Protein AF-A0A820QFZ2-F1 (afdb_monomer_lite)

Structure (mmCIF, N/CA/C/O backbone):
data_AF-A0A820QFZ2-F1
#
_entry.id   AF-A0A820QFZ2-F1
#
loop_
_atom_site.group_PDB
_atom_site.id
_atom_site.type_symbol
_atom_site.label_atom_id
_atom_site.label_alt_id
_atom_site.label_comp_id
_atom_site.label_asym_id
_atom_site.label_entity_id
_atom_site.label_seq_id
_atom_site.pdbx_PDB_ins_code
_atom_site.Cartn_x
_atom_site.Cartn_y
_atom_site.Cartn_z
_atom_site.occupancy
_atom_site.B_iso_or_equiv
_atom_site.auth_seq_id
_atom_site.auth_comp_id
_atom_site.auth_asym_id
_atom_site.auth_atom_id
_atom_site.pdbx_PDB_model_num
ATOM 1 N N . MET A 1 1 ? -5.701 -29.027 -20.992 1.00 83.19 1 MET A N 1
ATOM 2 C CA . MET A 1 1 ? -6.579 -29.778 -20.068 1.00 83.19 1 MET A CA 1
ATOM 3 C C . MET A 1 1 ? -7.845 -28.969 -19.889 1.00 83.19 1 MET A C 1
ATOM 5 O O . MET A 1 1 ? -7.734 -27.780 -19.619 1.00 83.19 1 MET A O 1
ATOM 9 N N . ASN A 1 2 ? -9.009 -29.589 -20.062 1.00 94.19 2 ASN A N 1
ATOM 10 C CA . ASN A 1 2 ? -10.299 -28.914 -19.945 1.00 94.19 2 ASN A CA 1
ATOM 11 C C . ASN A 1 2 ? -10.973 -29.371 -18.651 1.00 94.19 2 ASN A C 1
ATOM 13 O O . ASN A 1 2 ? -10.945 -30.559 -18.339 1.00 94.19 2 ASN A O 1
ATOM 17 N N . HIS A 1 3 ? -11.558 -28.439 -17.907 1.00 96.25 3 HIS A N 1
ATOM 18 C CA . HIS A 1 3 ? -12.378 -28.729 -16.734 1.00 96.25 3 HIS A CA 1
ATOM 19 C C . HIS A 1 3 ? -13.539 -27.732 -16.681 1.00 96.25 3 HIS A C 1
ATOM 21 O O . HIS A 1 3 ? -13.436 -26.631 -17.225 1.00 96.25 3 HIS A O 1
ATOM 27 N N . VAL A 1 4 ? -14.634 -28.119 -16.031 1.00 96.62 4 VAL A N 1
ATOM 28 C CA . VAL A 1 4 ? -15.756 -27.222 -15.740 1.00 96.62 4 VAL A CA 1
ATOM 29 C C . VAL A 1 4 ? -15.548 -26.666 -14.336 1.00 96.62 4 VAL A C 1
ATOM 31 O O . VAL A 1 4 ? -15.406 -27.432 -13.387 1.00 96.62 4 VAL A O 1
ATOM 34 N N . ASN A 1 5 ? -15.499 -25.342 -14.196 1.00 96.62 5 ASN A N 1
ATOM 35 C CA . ASN A 1 5 ? -15.401 -24.702 -12.887 1.00 96.62 5 ASN A CA 1
ATOM 36 C C . ASN A 1 5 ? -16.792 -24.634 -12.238 1.00 96.62 5 ASN A C 1
ATOM 38 O O . ASN A 1 5 ? -17.640 -23.862 -12.681 1.00 96.62 5 ASN A O 1
ATOM 42 N N . SER A 1 6 ? -17.012 -25.439 -11.200 1.00 97.06 6 SER A N 1
ATOM 43 C CA . SER A 1 6 ? -18.294 -25.562 -10.496 1.00 97.06 6 SER A CA 1
ATOM 44 C C . SER A 1 6 ? -18.336 -24.880 -9.122 1.00 97.06 6 SER A C 1
ATOM 46 O O . SER A 1 6 ? -19.373 -24.945 -8.469 1.00 97.06 6 SER A O 1
ATOM 48 N N . TYR A 1 7 ? -17.239 -24.267 -8.654 1.00 95.31 7 TYR A N 1
ATOM 49 C CA . TYR A 1 7 ? -17.144 -23.746 -7.278 1.00 95.31 7 TYR A CA 1
ATOM 50 C C . TYR A 1 7 ? -16.667 -22.290 -7.196 1.00 95.31 7 TYR A C 1
ATOM 52 O O . TYR A 1 7 ? -17.287 -21.472 -6.524 1.00 95.31 7 TYR A O 1
ATOM 60 N N . GLY A 1 8 ? -15.560 -21.945 -7.860 1.00 94.69 8 GLY A N 1
ATOM 61 C CA . GLY A 1 8 ? -14.928 -20.632 -7.708 1.00 94.69 8 GLY A CA 1
ATOM 62 C C . GLY A 1 8 ? -15.444 -19.579 -8.688 1.00 94.69 8 GLY A C 1
ATOM 63 O O . GLY A 1 8 ? -15.950 -19.900 -9.762 1.00 94.69 8 GLY A O 1
ATOM 64 N N . ILE A 1 9 ? -15.225 -18.299 -8.375 1.00 94.88 9 ILE A N 1
ATOM 65 C CA . ILE A 1 9 ? -15.477 -17.203 -9.319 1.00 94.88 9 ILE A CA 1
ATOM 66 C C . ILE A 1 9 ? -14.301 -17.001 -10.284 1.00 94.88 9 ILE A C 1
ATOM 68 O O . ILE A 1 9 ? -13.131 -17.026 -9.897 1.00 94.88 9 ILE A O 1
ATOM 72 N N . ILE A 1 10 ? -14.612 -16.729 -11.550 1.00 96.06 10 ILE A N 1
ATOM 73 C CA . ILE A 1 10 ? -13.623 -16.347 -12.561 1.00 96.06 10 ILE A CA 1
ATOM 74 C C . ILE A 1 10 ? -13.395 -14.832 -12.481 1.00 96.06 10 ILE A C 1
ATOM 76 O O . ILE A 1 10 ? -14.240 -14.042 -12.894 1.00 96.06 10 ILE A O 1
ATOM 80 N N . ARG A 1 11 ? -12.223 -14.416 -11.986 1.00 93.88 11 ARG A N 1
ATOM 81 C CA . ARG A 1 11 ? -11.874 -12.992 -11.784 1.00 93.88 11 ARG A CA 1
ATOM 82 C C . ARG A 1 11 ? -11.721 -12.182 -13.079 1.00 93.88 11 ARG A C 1
ATOM 84 O O . ARG A 1 11 ? -11.734 -10.961 -13.026 1.00 93.88 11 ARG A O 1
ATOM 91 N N . GLY A 1 12 ? -11.563 -12.847 -14.226 1.00 95.56 12 GLY A N 1
ATOM 92 C CA . GLY A 1 12 ? -11.412 -12.203 -15.538 1.00 95.56 12 GLY A CA 1
ATOM 93 C C . GLY A 1 12 ? -12.722 -11.739 -16.185 1.00 95.56 12 GLY A C 1
ATOM 94 O O . GLY A 1 12 ? -12.685 -11.152 -17.263 1.00 95.56 12 GLY A O 1
ATOM 95 N N . LEU A 1 13 ? -13.876 -12.014 -15.569 1.00 96.44 13 LEU A N 1
ATOM 96 C CA . LEU A 1 13 ? -15.171 -11.533 -16.055 1.00 96.44 13 LEU A CA 1
ATOM 97 C C . LEU A 1 13 ? -15.346 -10.051 -15.706 1.00 96.44 13 LEU A C 1
ATOM 99 O O . LEU A 1 13 ? -14.992 -9.627 -14.609 1.00 96.44 13 LEU A O 1
ATOM 103 N N . GLN A 1 14 ? -15.954 -9.269 -16.602 1.00 96.44 14 GLN A N 1
ATOM 104 C CA . GLN A 1 14 ? -16.102 -7.819 -16.401 1.00 96.44 14 GLN A CA 1
ATOM 105 C C . GLN A 1 14 ? -16.899 -7.452 -15.139 1.00 96.44 14 GLN A C 1
ATOM 107 O O . GLN A 1 14 ? -16.577 -6.474 -14.474 1.00 96.44 14 GLN A O 1
ATOM 112 N N . PHE A 1 15 ? -17.898 -8.260 -14.770 1.00 96.38 15 PHE A N 1
ATOM 113 C CA . PHE A 1 15 ? -18.721 -8.051 -13.573 1.00 96.38 15 PHE A CA 1
ATOM 114 C C . PHE A 1 15 ? -18.163 -8.731 -12.310 1.00 96.38 15 PHE A C 1
ATOM 116 O O . PHE A 1 15 ? -18.782 -8.652 -11.248 1.00 96.38 15 PHE A O 1
ATOM 123 N N . ALA A 1 16 ? -17.012 -9.414 -12.385 1.00 96.12 16 ALA A N 1
ATOM 124 C CA . ALA A 1 16 ? -16.466 -10.143 -11.238 1.00 96.12 16 ALA A CA 1
ATOM 125 C C . ALA A 1 16 ? -16.139 -9.216 -10.059 1.00 96.12 16 ALA A C 1
ATOM 127 O O . ALA A 1 16 ? -16.317 -9.609 -8.908 1.00 96.12 16 ALA A O 1
ATOM 128 N N . SER A 1 17 ? -15.706 -7.981 -10.333 1.00 96.12 17 SER A N 1
ATOM 129 C CA . SER A 1 17 ? -15.429 -6.974 -9.304 1.00 96.12 17 SER A CA 1
ATOM 130 C C . SER A 1 17 ? -16.662 -6.676 -8.449 1.00 96.12 17 SER A C 1
ATOM 132 O O . SER A 1 17 ? -16.557 -6.657 -7.227 1.00 96.12 17 SER A O 1
ATOM 134 N N . PHE A 1 18 ? -17.835 -6.525 -9.069 1.00 97.50 18 PHE A N 1
ATOM 135 C CA . PHE A 1 18 ? -19.095 -6.303 -8.361 1.00 97.50 18 PHE A CA 1
ATOM 136 C C . PHE A 1 18 ? -19.439 -7.479 -7.442 1.00 97.50 18 PHE A C 1
ATOM 138 O O . PHE A 1 18 ? -19.716 -7.276 -6.263 1.00 97.50 18 PHE A O 1
ATOM 145 N N . VAL A 1 19 ? -19.356 -8.712 -7.955 1.00 96.94 19 VAL A N 1
ATOM 146 C CA . VAL A 1 19 ? -19.678 -9.917 -7.172 1.00 96.94 19 VAL A CA 1
ATOM 147 C C . VAL A 1 19 ? -18.741 -10.061 -5.972 1.00 96.94 19 VAL A C 1
ATOM 149 O O . VAL A 1 19 ? -19.207 -10.328 -4.868 1.00 96.94 19 VAL A O 1
ATOM 152 N N . VAL A 1 20 ? -17.435 -9.836 -6.160 1.00 96.56 20 VAL A N 1
ATOM 153 C CA . VAL A 1 20 ? -16.449 -9.894 -5.069 1.00 96.56 20 VAL A CA 1
ATOM 154 C C . VAL A 1 20 ? -16.723 -8.821 -4.016 1.00 96.56 20 VAL A C 1
ATOM 156 O O . VAL A 1 20 ? -16.675 -9.121 -2.828 1.00 96.56 20 VAL A O 1
ATOM 159 N N . GLN A 1 21 ? -17.041 -7.589 -4.422 1.00 97.56 21 GLN A N 1
ATOM 160 C CA . GLN A 1 21 ? -17.320 -6.506 -3.476 1.00 97.56 21 GLN A CA 1
ATOM 161 C C . GLN A 1 21 ? -18.625 -6.718 -2.708 1.00 97.56 21 GLN A C 1
ATOM 163 O O . GLN A 1 21 ? -18.655 -6.494 -1.499 1.00 97.56 21 GLN A O 1
ATOM 168 N N . TYR A 1 22 ? -19.676 -7.187 -3.383 1.00 97.69 22 TYR A N 1
ATOM 169 C CA . TYR A 1 22 ? -20.952 -7.508 -2.750 1.00 97.69 22 TYR A CA 1
ATOM 170 C C . TYR A 1 22 ? -20.818 -8.677 -1.771 1.00 97.69 22 TYR A C 1
ATOM 172 O O . TYR A 1 22 ? -21.306 -8.607 -0.649 1.00 97.69 22 TYR A O 1
ATOM 180 N N . PHE A 1 23 ? -20.099 -9.734 -2.152 1.00 97.06 23 PHE A N 1
ATOM 181 C CA . PHE A 1 23 ? -19.830 -10.836 -1.233 1.00 97.06 23 PHE A CA 1
ATOM 182 C C . PHE A 1 23 ? -18.948 -10.391 -0.058 1.00 97.06 23 PHE A C 1
ATOM 184 O O . PHE A 1 23 ? -19.192 -10.779 1.079 1.00 97.06 23 PHE A O 1
ATOM 191 N N . GLY A 1 24 ? -17.973 -9.514 -0.313 1.00 97.19 24 GLY A N 1
ATOM 192 C CA . GLY A 1 24 ? -17.193 -8.857 0.732 1.00 97.19 24 GLY A CA 1
ATOM 193 C C . GLY A 1 24 ? -18.073 -8.093 1.722 1.00 97.19 24 GLY A C 1
ATOM 194 O O . GLY A 1 24 ? -17.884 -8.250 2.917 1.00 97.19 24 GLY A O 1
ATOM 195 N N . LEU A 1 25 ? -19.093 -7.365 1.252 1.00 97.31 25 LEU A N 1
ATOM 196 C CA . LEU A 1 25 ? -20.063 -6.687 2.121 1.00 97.31 25 LEU A CA 1
ATOM 197 C C . LEU A 1 25 ? -20.820 -7.674 3.023 1.00 97.31 25 LEU A C 1
ATOM 199 O O . LEU A 1 25 ? -21.019 -7.397 4.201 1.00 97.31 25 LEU A O 1
ATOM 203 N N . VAL A 1 26 ? -21.218 -8.839 2.500 1.00 97.56 26 VAL A N 1
ATOM 204 C CA . VAL A 1 26 ? -21.857 -9.886 3.318 1.00 97.56 26 VAL A CA 1
ATOM 205 C C . VAL A 1 26 ? -20.919 -10.346 4.439 1.00 97.56 26 VAL A C 1
ATOM 207 O O . VAL A 1 26 ? -21.354 -10.490 5.579 1.00 97.56 26 VAL A O 1
ATOM 210 N N . LEU A 1 27 ? -19.629 -10.526 4.144 1.00 97.00 27 LEU A N 1
ATOM 211 C CA . LEU A 1 27 ? -18.624 -10.867 5.155 1.00 97.00 27 LEU A CA 1
ATOM 212 C C . LEU A 1 27 ? -18.384 -9.722 6.149 1.00 97.00 27 LEU A C 1
ATOM 214 O O . LEU A 1 27 ? -18.222 -9.985 7.339 1.00 97.00 27 LEU A O 1
ATOM 218 N N . ASP A 1 28 ? -18.415 -8.469 5.693 1.00 97.69 28 ASP A N 1
ATOM 219 C CA . ASP A 1 28 ? -18.279 -7.289 6.554 1.00 97.69 28 ASP A CA 1
ATOM 220 C C . ASP A 1 28 ? -19.411 -7.246 7.596 1.00 97.69 28 ASP A C 1
ATOM 222 O O . ASP A 1 28 ? -19.161 -7.005 8.778 1.00 97.69 28 ASP A O 1
ATOM 226 N N . LEU A 1 29 ? -20.648 -7.566 7.192 1.00 97.31 29 LEU A N 1
ATOM 227 C CA . LEU A 1 29 ? -21.797 -7.662 8.102 1.00 97.31 29 LEU A CA 1
ATOM 228 C C . LEU A 1 29 ? -21.656 -8.800 9.121 1.00 97.31 29 LEU A C 1
ATOM 230 O O . LEU A 1 29 ? -22.099 -8.650 10.259 1.00 97.31 29 LEU A O 1
ATOM 234 N N . LEU A 1 30 ? -21.033 -9.919 8.740 1.00 97.06 30 LEU A N 1
ATOM 235 C CA . LEU A 1 30 ? -20.743 -11.019 9.666 1.00 97.06 30 LEU A CA 1
ATOM 236 C C . LEU A 1 30 ? -19.645 -10.648 10.668 1.00 97.06 30 LEU A C 1
ATOM 238 O O . LEU A 1 30 ? -19.734 -11.029 11.832 1.00 97.06 30 LEU A O 1
ATOM 242 N N . ALA A 1 31 ? -18.627 -9.902 10.234 1.00 95.06 31 ALA A N 1
ATOM 243 C CA . ALA A 1 31 ? -17.518 -9.486 11.087 1.00 95.06 31 ALA A CA 1
ATOM 244 C C . ALA A 1 31 ? -17.910 -8.367 12.068 1.00 95.06 31 ALA A C 1
ATOM 246 O O . ALA A 1 31 ? -17.487 -8.385 13.222 1.00 95.06 31 ALA A O 1
ATOM 247 N N . LEU A 1 32 ? -18.704 -7.389 11.619 1.00 96.56 32 LEU A N 1
ATOM 248 C CA . LEU A 1 32 ? -19.131 -6.247 12.435 1.00 96.56 32 LEU A CA 1
ATOM 249 C C . LEU A 1 32 ? -20.390 -6.532 13.261 1.00 96.56 32 LEU A C 1
ATOM 251 O O . LEU A 1 32 ? -20.564 -5.956 14.334 1.00 96.56 32 LEU A O 1
ATOM 255 N N . GLY A 1 33 ? -21.285 -7.380 12.754 1.00 96.88 33 GLY A N 1
ATOM 256 C CA . GLY A 1 33 ? -22.658 -7.480 13.235 1.00 96.88 33 GLY A CA 1
ATOM 257 C C . GLY A 1 33 ? -23.539 -6.326 12.736 1.00 96.88 33 GLY A C 1
ATOM 258 O O . GLY A 1 33 ? -23.070 -5.230 12.426 1.00 96.88 33 GLY A O 1
ATOM 259 N N . LEU A 1 34 ? -24.853 -6.569 12.671 1.00 96.75 34 LEU A N 1
ATOM 260 C CA . LEU A 1 34 ? -25.816 -5.629 12.078 1.00 96.75 34 LEU A CA 1
ATOM 261 C C . LEU A 1 34 ? -25.876 -4.285 12.811 1.00 96.75 34 LEU A C 1
ATOM 263 O O . LEU A 1 34 ? -25.956 -3.245 12.165 1.00 96.75 34 LEU A O 1
ATOM 267 N N . GLN A 1 35 ? -25.812 -4.302 14.144 1.00 95.56 35 GLN A N 1
ATOM 268 C CA . GLN A 1 35 ? -25.896 -3.085 14.948 1.00 95.56 35 GLN A CA 1
ATOM 269 C C . GLN A 1 35 ? -24.702 -2.166 14.676 1.00 95.56 35 GLN A C 1
ATOM 271 O O . GLN A 1 35 ? -24.887 -1.025 14.264 1.00 95.56 35 GLN A O 1
ATOM 276 N N . ARG A 1 36 ? -23.470 -2.686 14.795 1.00 96.50 36 ARG A N 1
ATOM 277 C CA . ARG A 1 36 ? -22.276 -1.861 14.579 1.00 96.50 36 ARG A CA 1
ATOM 278 C C . ARG A 1 36 ? -22.120 -1.431 13.122 1.00 96.50 36 ARG A C 1
ATOM 280 O O . ARG A 1 36 ? -21.683 -0.311 12.870 1.00 96.50 36 ARG A O 1
ATOM 287 N N . ALA A 1 37 ? -22.491 -2.285 12.168 1.00 96.69 37 ALA A N 1
ATOM 288 C CA . ALA A 1 37 ? -22.500 -1.914 10.756 1.00 96.69 37 ALA A CA 1
ATOM 289 C C . ALA A 1 37 ? -23.495 -0.774 10.470 1.00 96.69 37 ALA A C 1
ATOM 291 O O . ALA A 1 37 ? -23.156 0.152 9.735 1.00 96.69 37 ALA A O 1
ATOM 292 N N . SER A 1 38 ? -24.684 -0.802 11.084 1.00 95.62 38 SER A N 1
ATOM 293 C CA . SER A 1 38 ? -25.674 0.277 10.968 1.00 95.62 38 SER A CA 1
ATOM 294 C C . SER A 1 38 ? -25.172 1.586 11.580 1.00 95.62 38 SER A C 1
ATOM 296 O O . SER A 1 38 ? -25.337 2.636 10.966 1.00 95.62 38 SER A O 1
ATOM 298 N N . ASP A 1 39 ? -24.523 1.535 12.747 1.00 95.38 39 ASP A N 1
ATOM 299 C CA . ASP A 1 39 ? -23.943 2.722 13.390 1.00 95.38 39 ASP A CA 1
ATOM 300 C C . ASP A 1 39 ? -22.881 3.392 12.504 1.00 95.38 39 ASP A C 1
ATOM 302 O O . ASP A 1 39 ? -22.809 4.617 12.420 1.00 95.38 39 ASP A O 1
ATOM 306 N N . MET A 1 40 ? -22.048 2.582 11.837 1.00 95.81 40 MET A N 1
ATOM 307 C CA . MET A 1 40 ? -21.006 3.065 10.927 1.00 95.81 40 MET A CA 1
ATOM 308 C C . MET A 1 40 ? -21.585 3.638 9.633 1.00 95.81 40 MET A C 1
ATOM 310 O O . MET A 1 40 ? -21.136 4.690 9.189 1.00 95.81 40 MET A O 1
ATOM 314 N N . ALA A 1 41 ? -22.571 2.965 9.034 1.00 96.12 41 ALA A N 1
ATOM 315 C CA . ALA A 1 41 ? -23.196 3.412 7.790 1.00 96.12 41 ALA A CA 1
ATOM 316 C C . ALA A 1 41 ? -24.066 4.667 7.977 1.00 96.12 41 ALA A C 1
ATOM 318 O O . ALA A 1 41 ? -24.220 5.449 7.040 1.00 96.12 41 ALA A O 1
ATOM 319 N N . GLY A 1 42 ? -24.617 4.874 9.175 1.00 95.00 42 GLY A N 1
ATOM 320 C CA . GLY A 1 42 ? -25.583 5.934 9.445 1.00 95.00 42 GLY A CA 1
ATOM 321 C C . GLY A 1 42 ? -26.993 5.576 8.971 1.00 95.00 42 GLY A C 1
ATOM 322 O O . GLY A 1 42 ? -27.283 4.453 8.551 1.00 95.00 42 GLY A O 1
ATOM 323 N N . LEU A 1 43 ? -27.905 6.543 9.064 1.00 94.06 43 LEU A N 1
ATOM 324 C CA . LEU A 1 43 ? -29.290 6.343 8.641 1.00 94.06 43 LEU A CA 1
ATOM 325 C C . LEU A 1 43 ? -29.371 6.247 7.109 1.00 94.06 43 LEU A C 1
ATOM 327 O O . LEU A 1 43 ? -28.701 7.015 6.426 1.00 94.06 43 LEU A O 1
ATOM 331 N N . PRO A 1 44 ? -30.244 5.404 6.528 1.00 95.00 44 PRO A N 1
ATOM 332 C CA . PRO A 1 44 ? -30.372 5.299 5.071 1.00 95.00 44 PRO A CA 1
ATOM 333 C C . PRO A 1 44 ? -30.719 6.622 4.373 1.00 95.00 44 PRO A C 1
ATOM 335 O O . PRO A 1 44 ? -30.361 6.821 3.216 1.00 95.00 44 PRO A O 1
ATOM 338 N N . GLN A 1 45 ? -31.428 7.523 5.062 1.00 95.94 45 GLN A N 1
ATOM 339 C CA . GLN A 1 45 ? -31.761 8.853 4.547 1.00 95.94 45 GLN A CA 1
ATOM 340 C C . GLN A 1 45 ? -30.581 9.834 4.618 1.00 95.94 45 GLN A C 1
ATOM 342 O O . GLN A 1 45 ? -30.557 10.803 3.865 1.00 95.94 45 GLN A O 1
ATOM 347 N N . MET A 1 46 ? -29.635 9.603 5.530 1.00 94.12 46 MET A N 1
ATOM 348 C CA . MET A 1 46 ? -28.482 10.464 5.783 1.00 94.12 46 MET A CA 1
ATOM 349 C C . MET A 1 46 ? -27.278 9.590 6.175 1.00 94.12 46 MET A C 1
ATOM 351 O O . MET A 1 46 ? -26.978 9.457 7.369 1.00 94.12 46 MET A O 1
ATOM 355 N N . PRO A 1 47 ? -26.649 8.925 5.187 1.00 95.88 47 PRO A N 1
ATOM 356 C CA . PRO A 1 47 ? -25.514 8.050 5.437 1.00 95.88 47 PRO A CA 1
ATOM 357 C C . PRO A 1 47 ? -24.299 8.861 5.891 1.00 95.88 47 PRO A C 1
ATOM 359 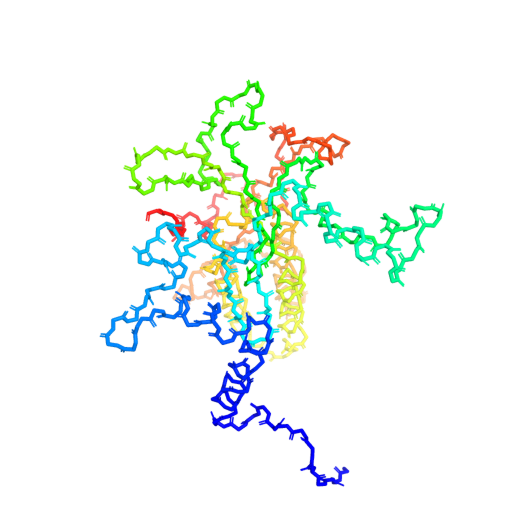O O . PRO A 1 47 ? -24.137 10.021 5.510 1.00 95.88 47 PRO A O 1
ATOM 362 N N . ASN A 1 48 ? -23.446 8.235 6.694 1.00 95.31 48 ASN A N 1
ATOM 363 C CA . ASN A 1 48 ? -22.208 8.850 7.154 1.00 95.31 48 ASN A CA 1
ATOM 364 C C . ASN A 1 48 ? -21.133 8.784 6.064 1.00 95.31 48 ASN A C 1
ATOM 366 O O . ASN A 1 48 ? -21.074 7.832 5.279 1.00 95.31 48 ASN A O 1
ATOM 370 N N . ASP A 1 49 ? -20.221 9.753 6.085 1.00 94.69 49 ASP A N 1
ATOM 371 C CA . ASP A 1 49 ? -19.001 9.686 5.293 1.00 94.69 49 ASP A CA 1
ATOM 372 C C . ASP A 1 49 ? -18.019 8.665 5.886 1.00 94.69 49 ASP A C 1
ATOM 374 O O . ASP A 1 49 ? -18.079 8.288 7.063 1.00 94.69 49 ASP A O 1
ATOM 378 N N . SER A 1 50 ? -17.066 8.224 5.065 1.00 92.94 50 SER A N 1
ATOM 379 C CA . SER A 1 50 ? -16.047 7.253 5.468 1.00 92.94 50 SER A CA 1
ATOM 380 C C . SER A 1 50 ? -15.332 7.676 6.756 1.00 92.94 50 SER A C 1
ATOM 382 O O . SER A 1 50 ? -14.799 8.778 6.844 1.00 92.94 50 SER A O 1
ATOM 384 N N . LEU A 1 51 ? -15.258 6.760 7.728 1.00 93.44 51 LEU A N 1
ATOM 385 C CA . LEU A 1 51 ? -14.592 6.951 9.026 1.00 93.44 51 LEU A CA 1
ATOM 386 C C . LEU A 1 51 ? -15.195 8.056 9.916 1.00 93.44 51 LEU A C 1
ATOM 388 O O . LEU A 1 51 ? -14.559 8.433 10.900 1.00 93.44 51 LEU A O 1
ATOM 392 N N . THR A 1 52 ? -16.411 8.522 9.630 1.00 93.44 52 THR A N 1
ATOM 393 C CA . THR A 1 52 ? -17.134 9.505 10.453 1.00 93.44 52 THR A CA 1
ATOM 394 C C . THR A 1 52 ? -18.335 8.877 11.160 1.00 93.44 52 THR A C 1
ATOM 396 O O . THR A 1 52 ? -18.854 7.843 10.743 1.00 93.44 52 THR A O 1
ATOM 399 N N . PHE A 1 53 ? -18.764 9.498 12.258 1.00 94.19 53 PHE A N 1
ATOM 400 C CA . PHE A 1 53 ? -19.999 9.168 12.968 1.00 94.19 53 PHE A CA 1
ATOM 401 C C . PHE A 1 53 ? -20.785 10.453 13.224 1.00 94.19 53 PHE A C 1
ATOM 403 O O . PHE A 1 53 ? -20.196 11.529 13.305 1.00 94.19 53 PHE A O 1
ATOM 410 N N . GLN A 1 54 ? -22.102 10.334 13.403 1.00 87.88 54 GLN A N 1
ATOM 411 C CA . GLN A 1 54 ? -22.960 11.482 13.725 1.00 87.88 54 GLN A CA 1
ATOM 412 C C . GLN A 1 54 ? -22.678 12.036 15.125 1.00 87.88 54 GLN A C 1
ATOM 414 O O . GLN A 1 54 ? -22.683 13.247 15.329 1.00 87.88 54 GLN A O 1
ATOM 419 N N . GLU A 1 55 ? -22.411 11.148 16.086 1.00 92.06 55 GLU A N 1
ATOM 420 C CA . GLU A 1 55 ? -22.190 11.514 17.481 1.00 92.06 55 GLU A CA 1
ATOM 421 C C . GLU A 1 55 ? -21.035 10.729 18.104 1.00 92.06 55 GLU A C 1
ATOM 423 O O . GLU A 1 55 ? -20.843 9.535 17.851 1.00 92.06 55 GLU A O 1
ATOM 428 N N . VAL A 1 56 ? -20.318 11.390 19.017 1.00 92.75 56 VAL A N 1
ATOM 429 C CA . VAL A 1 56 ? -19.210 10.795 19.781 1.00 92.75 56 VAL A CA 1
ATOM 430 C C . VAL A 1 56 ? -19.692 9.633 20.653 1.00 92.75 56 VAL A C 1
ATOM 432 O O . VAL A 1 56 ? -18.947 8.682 20.872 1.00 92.75 56 VAL A O 1
ATOM 435 N N . VAL A 1 57 ? -20.940 9.677 21.128 1.00 95.50 57 VAL A N 1
ATOM 436 C CA . VAL A 1 57 ? -21.531 8.607 21.948 1.00 95.50 57 VAL A CA 1
ATOM 437 C C . VAL A 1 57 ? -21.663 7.313 21.142 1.00 95.50 57 VAL A C 1
ATOM 439 O O . VAL A 1 57 ? -21.291 6.246 21.623 1.00 95.50 57 VAL A O 1
ATOM 442 N N . VAL A 1 58 ? -22.117 7.401 19.889 1.00 94.81 58 VAL A N 1
ATOM 443 C CA . VAL A 1 58 ? -22.216 6.246 18.979 1.00 94.81 58 VAL A CA 1
ATOM 444 C C . VAL A 1 58 ? -20.825 5.727 18.615 1.00 94.81 58 VAL A C 1
ATOM 446 O O . VAL A 1 58 ? -20.585 4.517 18.566 1.00 94.81 58 VAL A O 1
ATOM 449 N N . GLU A 1 59 ? -19.864 6.630 18.414 1.00 94.19 59 GLU A N 1
ATOM 450 C CA . GLU A 1 59 ? -18.474 6.248 18.183 1.00 94.19 59 GLU A CA 1
ATOM 451 C C . GLU A 1 59 ? -17.893 5.470 19.375 1.00 94.19 59 GLU A C 1
ATOM 453 O O . GLU A 1 59 ? -17.195 4.473 19.157 1.00 94.19 59 GLU A O 1
ATOM 458 N N . THR A 1 60 ? -18.185 5.896 20.613 1.00 95.44 60 THR A N 1
ATOM 459 C CA . THR A 1 60 ? -17.643 5.309 21.848 1.00 95.44 60 THR A CA 1
ATOM 460 C C . THR A 1 60 ? -18.385 4.112 22.404 1.00 95.44 60 THR A C 1
ATOM 462 O O . THR A 1 60 ? -17.789 3.379 23.191 1.00 95.44 60 THR A O 1
ATOM 465 N N . ALA A 1 61 ? -19.605 3.857 21.939 1.00 95.19 61 ALA A N 1
ATOM 466 C CA . ALA A 1 61 ? -20.439 2.752 22.400 1.00 95.19 61 ALA A CA 1
ATOM 467 C C . ALA A 1 61 ? -19.855 1.350 22.137 1.00 95.19 61 ALA A C 1
ATOM 469 O O . ALA A 1 61 ? -20.257 0.397 22.798 1.00 95.19 61 ALA A O 1
ATOM 470 N N . HIS A 1 62 ? -18.929 1.197 21.182 1.00 96.31 62 HIS A N 1
ATOM 471 C CA . HIS A 1 62 ? -18.365 -0.105 20.809 1.00 96.31 62 HIS A CA 1
ATOM 472 C C . HIS A 1 62 ? -16.829 -0.060 20.680 1.00 96.31 62 HIS A C 1
ATOM 474 O O . HIS A 1 62 ? -16.290 0.949 20.211 1.00 96.31 62 HIS A O 1
ATOM 480 N N . PRO A 1 63 ? -16.094 -1.148 20.997 1.00 97.06 63 PRO A N 1
ATOM 481 C CA . PRO A 1 63 ? -14.633 -1.171 20.870 1.00 97.06 63 PRO A CA 1
ATOM 482 C C . PRO A 1 63 ? -14.116 -0.980 19.439 1.00 97.06 63 PRO A C 1
ATOM 484 O O . PRO A 1 63 ? -13.084 -0.347 19.232 1.00 97.06 63 PRO A O 1
ATOM 487 N N . ILE A 1 64 ? -14.828 -1.498 18.432 1.00 97.25 64 ILE A N 1
ATOM 488 C CA . ILE A 1 64 ? -14.483 -1.301 17.011 1.00 97.25 64 ILE A CA 1
ATOM 489 C C . ILE A 1 64 ? -14.772 0.147 16.611 1.00 97.25 64 ILE A C 1
ATOM 491 O O . ILE A 1 64 ? -15.936 0.512 16.458 1.00 97.25 64 ILE A O 1
ATOM 495 N N . ARG A 1 65 ? -13.741 0.963 16.385 1.00 95.75 65 ARG A N 1
ATOM 496 C CA . ARG A 1 65 ? -13.876 2.398 16.073 1.00 95.75 65 ARG A CA 1
ATOM 497 C C . ARG A 1 65 ? -13.818 2.713 14.594 1.00 95.75 65 ARG A C 1
ATOM 499 O O . ARG A 1 65 ? -14.586 3.542 14.127 1.00 95.75 65 ARG A O 1
ATOM 506 N N . ARG A 1 66 ? -12.928 2.060 13.852 1.00 95.69 66 ARG A N 1
ATOM 507 C CA . ARG A 1 66 ? -12.799 2.252 12.404 1.00 95.69 66 ARG A CA 1
ATOM 508 C C . ARG A 1 66 ? -12.752 0.903 11.711 1.00 95.69 66 ARG A C 1
ATOM 510 O O . ARG A 1 66 ? -12.176 -0.045 12.244 1.00 95.69 66 ARG A O 1
ATOM 517 N N . PHE A 1 67 ? -13.345 0.845 10.529 1.00 96.75 67 PHE A N 1
ATOM 518 C CA . PHE A 1 67 ? -13.372 -0.335 9.682 1.00 96.75 67 PHE A CA 1
ATOM 519 C C . PHE A 1 67 ? -13.169 0.092 8.232 1.00 96.75 67 PHE A C 1
ATOM 521 O O . PHE A 1 67 ? -13.811 1.027 7.761 1.00 96.75 67 PHE A O 1
ATOM 528 N N . CYS A 1 68 ? -12.270 -0.585 7.530 1.00 96.38 68 CYS A N 1
ATOM 529 C CA . CYS A 1 68 ? -12.064 -0.395 6.104 1.00 96.38 68 CYS A CA 1
ATOM 530 C C . CYS A 1 68 ? -11.723 -1.739 5.464 1.00 96.38 68 CYS A C 1
ATOM 532 O O . CYS A 1 68 ? -10.843 -2.454 5.948 1.00 96.38 68 CYS A O 1
ATOM 534 N N . ARG A 1 69 ? -12.386 -2.062 4.352 1.00 95.94 69 ARG A N 1
ATOM 535 C CA . ARG A 1 69 ? -12.021 -3.195 3.504 1.00 95.94 69 ARG A CA 1
ATOM 536 C C . ARG A 1 69 ? -11.503 -2.695 2.167 1.00 95.94 69 ARG A C 1
ATOM 538 O O . ARG A 1 69 ? -12.219 -2.027 1.424 1.00 95.94 69 ARG A O 1
ATOM 545 N N . TYR A 1 70 ? -10.279 -3.079 1.829 1.00 95.00 70 TYR A N 1
ATOM 546 C CA . TYR A 1 70 ? -9.705 -2.852 0.511 1.00 95.00 70 TYR A CA 1
ATOM 547 C C . TYR A 1 70 ? -9.668 -4.168 -0.263 1.00 95.00 70 TYR A C 1
ATOM 549 O O . TYR A 1 70 ? -8.736 -4.954 -0.120 1.00 95.00 70 TYR A O 1
ATOM 557 N N . ILE A 1 71 ? -10.702 -4.399 -1.080 1.00 92.31 71 ILE A N 1
ATOM 558 C CA . ILE A 1 71 ? -10.925 -5.638 -1.847 1.00 92.31 71 ILE A CA 1
ATOM 559 C C . ILE A 1 71 ? -11.009 -6.862 -0.921 1.00 92.31 71 ILE A C 1
ATOM 561 O O . ILE A 1 71 ? -12.110 -7.228 -0.511 1.00 92.31 71 ILE A O 1
ATOM 565 N N . ASP A 1 72 ? -9.870 -7.465 -0.593 1.00 92.75 72 ASP A N 1
ATOM 566 C CA . ASP A 1 72 ? -9.691 -8.663 0.226 1.00 92.75 72 ASP A CA 1
ATOM 567 C C . ASP A 1 72 ? -8.946 -8.400 1.548 1.00 92.75 72 ASP A C 1
ATOM 569 O O . ASP A 1 72 ? -8.891 -9.284 2.401 1.00 92.75 72 ASP A O 1
ATOM 573 N N . ARG A 1 73 ? -8.398 -7.196 1.753 1.00 94.62 73 ARG A N 1
ATOM 574 C CA . ARG A 1 73 ? -7.708 -6.810 2.992 1.00 94.62 73 ARG A CA 1
ATOM 575 C C . ARG A 1 73 ? -8.649 -6.074 3.939 1.00 94.62 73 ARG A C 1
ATOM 577 O O . ARG A 1 73 ? -9.311 -5.120 3.536 1.00 94.62 73 ARG A O 1
ATOM 584 N N . LEU A 1 74 ? -8.676 -6.504 5.198 1.00 95.56 74 LEU A N 1
ATOM 585 C CA . LEU A 1 74 ? -9.466 -5.903 6.273 1.00 95.56 74 LEU A CA 1
ATOM 586 C C . LEU A 1 74 ? -8.568 -5.088 7.207 1.00 95.56 74 LEU A C 1
ATOM 588 O O . LEU A 1 74 ? -7.544 -5.578 7.678 1.00 95.56 74 LEU A O 1
ATOM 592 N N . HIS A 1 75 ? -8.993 -3.868 7.514 1.00 96.69 75 HIS A N 1
ATOM 593 C CA . HIS A 1 75 ? -8.351 -2.975 8.470 1.00 96.69 75 HIS A CA 1
ATOM 594 C C . HIS A 1 75 ? -9.368 -2.597 9.545 1.00 96.69 75 HIS A C 1
ATOM 596 O O . HIS A 1 75 ? -10.380 -1.956 9.255 1.00 96.69 75 HIS A O 1
ATOM 602 N N . ILE A 1 76 ? -9.104 -3.005 10.786 1.00 96.88 76 ILE A N 1
ATOM 603 C CA . ILE A 1 76 ? -9.995 -2.773 11.925 1.00 96.88 76 ILE A CA 1
ATOM 604 C C . ILE A 1 76 ? -9.208 -2.059 13.018 1.00 96.88 76 ILE A C 1
ATOM 606 O O . ILE A 1 76 ? -8.154 -2.531 13.440 1.00 96.88 76 ILE A O 1
ATOM 610 N N . PHE A 1 77 ? -9.720 -0.919 13.478 1.00 96.75 77 PHE A N 1
ATOM 611 C CA . PHE A 1 77 ? -9.135 -0.171 14.584 1.00 96.75 77 PHE A CA 1
ATOM 612 C C . PHE A 1 77 ? -9.978 -0.358 15.843 1.00 96.75 77 PHE A C 1
ATOM 614 O O . PHE A 1 77 ? -11.165 -0.020 15.856 1.00 96.75 77 PHE A O 1
ATOM 621 N N . PHE A 1 78 ? -9.350 -0.869 16.899 1.00 96.62 78 PHE A N 1
ATOM 622 C CA . PHE A 1 78 ? -9.982 -1.114 18.189 1.00 96.62 78 PHE A CA 1
ATOM 623 C C . PHE A 1 78 ? -9.522 -0.097 19.232 1.00 96.62 78 PHE A C 1
ATOM 625 O O . PHE A 1 78 ? -8.344 0.250 19.301 1.00 96.62 78 PHE A O 1
ATOM 632 N N . CYS A 1 79 ? -10.448 0.333 20.082 1.00 96.88 79 CYS A N 1
ATOM 633 C CA . CYS A 1 79 ? -10.167 1.100 21.285 1.00 96.88 79 CYS A CA 1
ATOM 634 C C . CYS A 1 79 ? -10.862 0.411 22.460 1.00 96.88 79 CYS A C 1
ATOM 636 O O . CYS A 1 79 ? -12.085 0.478 22.572 1.00 96.88 79 CYS A O 1
ATOM 638 N N . PHE A 1 80 ? -10.075 -0.275 23.288 1.00 97.12 80 PHE A N 1
ATOM 639 C CA . PHE A 1 80 ? -10.553 -0.992 24.467 1.00 97.12 80 PHE A CA 1
ATOM 640 C C . PHE A 1 80 ? -10.297 -0.186 25.735 1.00 97.12 80 PHE A C 1
ATOM 642 O O . PHE A 1 80 ? -9.247 0.447 25.889 1.00 97.12 80 PHE A O 1
ATOM 649 N N . THR A 1 81 ? -11.223 -0.281 26.682 1.00 97.69 81 THR A N 1
ATOM 650 C CA . THR A 1 81 ? -10.950 0.081 28.073 1.00 97.69 81 THR A CA 1
ATOM 651 C C . THR A 1 81 ? -10.075 -0.981 28.745 1.00 97.69 81 THR A C 1
ATOM 653 O O . THR A 1 81 ? -9.911 -2.099 28.253 1.00 97.69 81 THR A O 1
ATOM 656 N N . ALA A 1 82 ? -9.498 -0.648 29.903 1.00 97.69 82 ALA A N 1
ATOM 657 C CA . ALA A 1 82 ? -8.665 -1.594 30.641 1.00 97.69 82 ALA A CA 1
ATOM 658 C C . ALA A 1 82 ? -9.449 -2.833 31.113 1.00 97.69 82 ALA A C 1
ATOM 660 O O . ALA A 1 82 ? -8.870 -3.910 31.227 1.00 97.69 82 ALA A O 1
ATOM 661 N N . GLU A 1 83 ? -10.746 -2.693 31.392 1.00 97.56 83 GLU A N 1
ATOM 662 C CA . GLU A 1 83 ? -11.608 -3.807 31.802 1.00 97.56 83 GLU A CA 1
ATOM 663 C C . GLU A 1 83 ? -11.949 -4.711 30.618 1.00 97.56 83 GLU A C 1
ATOM 665 O O . GLU A 1 83 ? -11.710 -5.913 30.696 1.00 97.56 83 GLU A O 1
ATOM 670 N N . GLU A 1 84 ? -12.384 -4.135 29.494 1.00 97.31 84 GLU A N 1
ATOM 671 C CA . GLU A 1 84 ? -12.678 -4.881 28.261 1.00 97.31 84 GLU A CA 1
ATOM 672 C C . GLU A 1 84 ? -11.456 -5.645 27.742 1.00 97.31 84 GLU A C 1
ATOM 674 O O . GLU A 1 84 ? -11.568 -6.803 27.344 1.00 97.31 84 GLU A O 1
ATOM 679 N N . ALA A 1 85 ? -10.277 -5.014 27.764 1.00 97.44 85 ALA A N 1
ATOM 680 C CA . ALA A 1 85 ? -9.041 -5.655 27.332 1.00 97.44 85 ALA A CA 1
ATOM 681 C C . ALA A 1 85 ? -8.683 -6.847 28.229 1.00 97.44 85 ALA A C 1
ATOM 683 O O . ALA A 1 85 ? -8.334 -7.911 27.719 1.00 97.44 85 ALA A O 1
ATOM 684 N N . ARG A 1 86 ? -8.787 -6.693 29.558 1.00 97.56 86 ARG A N 1
ATOM 685 C CA . ARG A 1 86 ? -8.513 -7.785 30.505 1.00 97.56 86 ARG A CA 1
ATOM 686 C C . ARG A 1 86 ? -9.490 -8.942 30.326 1.00 97.56 86 ARG A C 1
ATOM 688 O O . ARG A 1 86 ? -9.042 -10.082 30.264 1.00 97.56 86 ARG A O 1
ATOM 695 N N . ASP A 1 87 ? -10.782 -8.651 30.204 1.00 98.00 87 ASP A N 1
ATOM 696 C CA . ASP A 1 87 ? -11.812 -9.668 29.987 1.00 98.00 87 ASP A CA 1
ATOM 697 C C . ASP A 1 87 ? -11.595 -10.431 28.668 1.00 98.00 87 ASP A C 1
ATOM 699 O O . ASP A 1 87 ? -11.624 -11.662 28.642 1.00 98.00 87 ASP A O 1
ATOM 703 N N . LEU A 1 88 ? -11.294 -9.722 27.575 1.00 97.62 88 LEU A N 1
ATOM 704 C CA . LEU A 1 88 ? -11.019 -10.348 26.282 1.00 97.62 88 LEU A CA 1
ATOM 705 C C . LEU A 1 88 ? -9.774 -11.247 26.330 1.00 97.62 88 LEU A C 1
ATOM 707 O O . LEU A 1 88 ? -9.811 -12.372 25.831 1.00 97.62 88 LEU A O 1
ATOM 711 N N . ILE A 1 89 ? -8.688 -10.773 26.951 1.00 96.81 89 ILE A N 1
ATOM 712 C CA . ILE A 1 89 ? -7.456 -11.558 27.128 1.00 96.81 89 ILE A CA 1
ATOM 713 C C . ILE A 1 89 ? -7.734 -12.798 27.984 1.00 96.81 89 ILE A C 1
ATOM 715 O O . ILE A 1 89 ? -7.281 -13.889 27.644 1.00 96.81 89 ILE A O 1
ATOM 719 N N . GLN A 1 90 ? -8.502 -12.661 29.066 1.00 96.88 90 GLN A N 1
ATOM 720 C CA . GLN A 1 90 ? -8.850 -13.779 29.940 1.00 96.88 90 GLN A CA 1
ATOM 721 C C . GLN A 1 90 ? -9.673 -14.841 29.205 1.00 96.88 90 GLN A C 1
ATOM 723 O O . GLN A 1 90 ? -9.375 -16.030 29.322 1.00 96.88 90 GLN A O 1
ATOM 728 N N . ARG A 1 91 ? -10.672 -14.432 28.414 1.00 97.94 91 ARG A N 1
ATOM 729 C CA . ARG A 1 91 ? -11.446 -15.352 27.569 1.00 97.94 91 ARG A CA 1
ATOM 730 C C . ARG A 1 91 ? -10.561 -16.063 26.547 1.00 97.94 91 ARG A C 1
ATOM 732 O O . ARG A 1 91 ? -10.653 -17.279 26.426 1.00 97.94 91 ARG A O 1
ATOM 739 N N . TYR A 1 92 ? -9.661 -15.336 25.882 1.00 97.00 92 TYR A N 1
ATOM 740 C CA . TYR A 1 92 ? -8.705 -15.933 24.945 1.00 97.00 92 TYR A CA 1
ATOM 741 C C . TYR A 1 92 ? -7.811 -16.982 25.622 1.00 97.00 92 TYR A C 1
ATOM 743 O O . TYR A 1 92 ? -7.712 -18.099 25.130 1.00 97.00 92 TYR A O 1
ATOM 751 N N . LEU A 1 93 ? -7.212 -16.662 26.775 1.00 96.62 93 LEU A N 1
ATOM 752 C CA . LEU A 1 93 ? -6.318 -17.579 27.496 1.00 96.62 93 LEU A CA 1
ATOM 753 C C . LEU A 1 93 ? -7.046 -18.763 28.150 1.00 96.62 93 LEU A C 1
ATOM 755 O O . LEU A 1 93 ? -6.415 -19.773 28.447 1.00 96.62 93 LEU A O 1
ATOM 759 N N . THR A 1 94 ? -8.357 -18.651 28.375 1.00 97.00 94 THR A N 1
ATOM 760 C CA . THR A 1 94 ? -9.183 -19.767 28.863 1.00 97.00 94 THR A CA 1
ATOM 761 C C . THR A 1 94 ? -9.346 -20.838 27.781 1.00 97.00 94 THR A C 1
ATOM 763 O O . THR A 1 94 ? -9.223 -22.023 28.077 1.00 97.00 94 THR A O 1
ATOM 766 N N . GLU A 1 95 ? -9.567 -20.426 26.529 1.00 97.31 95 GLU A N 1
ATOM 767 C CA . GLU A 1 95 ? -9.655 -21.330 25.369 1.00 97.31 95 GLU A CA 1
ATOM 768 C C . GLU A 1 95 ? -8.267 -21.758 24.850 1.00 97.31 95 GLU A C 1
ATOM 770 O O . GLU A 1 95 ? -8.088 -22.868 24.344 1.00 97.31 95 GLU A O 1
ATOM 775 N N . HIS A 1 96 ? -7.262 -20.890 24.997 1.00 94.88 96 HIS A N 1
ATOM 776 C CA . HIS A 1 96 ? -5.888 -21.091 24.530 1.00 94.88 96 HIS A CA 1
ATOM 777 C C . HIS A 1 96 ? -4.874 -20.855 25.665 1.00 94.88 96 HIS A C 1
ATOM 779 O O . HIS A 1 96 ? -4.232 -19.800 25.714 1.00 94.88 96 HIS A O 1
ATOM 785 N N . PRO A 1 97 ? -4.715 -21.816 26.594 1.00 94.31 97 PRO A N 1
ATOM 786 C CA . PRO A 1 97 ? -3.810 -21.661 27.726 1.00 94.31 97 PRO A CA 1
ATOM 787 C C . PRO A 1 97 ? -2.345 -21.624 27.270 1.00 94.31 97 PRO A C 1
ATOM 789 O O . PRO A 1 97 ? -1.894 -22.502 26.537 1.00 94.31 97 PRO A O 1
ATOM 792 N N . ASP A 1 98 ? -1.589 -20.638 27.757 1.00 94.00 98 ASP A N 1
ATOM 793 C CA . ASP A 1 98 ? -0.156 -20.466 27.475 1.00 94.00 98 ASP A CA 1
ATOM 794 C C . ASP A 1 98 ? 0.665 -20.495 28.777 1.00 94.00 98 ASP A C 1
ATOM 796 O O . ASP A 1 98 ? 0.984 -19.447 29.340 1.00 94.00 98 ASP A O 1
ATOM 800 N N . PRO A 1 99 ? 0.990 -21.689 29.306 1.00 92.62 99 PRO A N 1
ATOM 801 C CA . PRO A 1 99 ? 1.769 -21.817 30.537 1.00 92.62 99 PRO A CA 1
ATOM 802 C C . PRO A 1 99 ? 3.249 -21.428 30.367 1.00 92.62 99 PRO A C 1
ATOM 804 O O . PRO A 1 99 ? 3.919 -21.156 31.363 1.00 92.62 99 PRO A O 1
ATOM 807 N N . ASN A 1 100 ? 3.762 -21.394 29.130 1.00 92.94 100 ASN A N 1
ATOM 808 C CA . ASN A 1 100 ? 5.186 -21.216 28.825 1.00 92.94 100 ASN A CA 1
ATOM 809 C C . ASN A 1 100 ? 5.537 -19.826 28.260 1.00 92.94 100 ASN A C 1
ATOM 811 O O . ASN A 1 100 ? 6.705 -19.572 27.964 1.00 92.94 100 ASN A O 1
ATOM 815 N N . ASN A 1 101 ? 4.565 -18.918 28.127 1.00 91.25 101 ASN A N 1
ATOM 816 C CA . ASN A 1 101 ? 4.723 -17.608 27.478 1.00 91.25 101 ASN A CA 1
ATOM 817 C C . ASN A 1 101 ? 5.231 -17.699 26.023 1.00 91.25 101 ASN A C 1
ATOM 819 O O . ASN A 1 101 ? 5.997 -16.849 25.558 1.00 91.25 101 ASN A O 1
ATOM 823 N N . GLU A 1 102 ? 4.818 -18.731 25.289 1.00 92.50 102 GLU A N 1
ATOM 824 C CA . GLU A 1 102 ? 5.261 -18.979 23.913 1.00 92.50 102 GLU A CA 1
ATOM 825 C C . GLU A 1 102 ? 4.569 -18.065 22.889 1.00 92.50 102 GLU A C 1
ATOM 827 O O . GLU A 1 102 ? 5.086 -17.879 21.783 1.00 92.50 102 GLU A O 1
ATOM 832 N N . ASN A 1 103 ? 3.463 -17.407 23.264 1.00 90.31 103 ASN A N 1
ATOM 833 C CA . ASN A 1 103 ? 2.714 -16.497 22.387 1.00 90.31 103 ASN A CA 1
ATOM 834 C C . ASN A 1 103 ? 3.571 -15.365 21.779 1.00 90.31 103 ASN A C 1
ATOM 836 O O . ASN A 1 103 ? 3.262 -14.857 20.701 1.00 90.31 103 ASN A O 1
ATOM 840 N N . ILE A 1 104 ? 4.667 -14.975 22.438 1.00 90.12 104 ILE A N 1
ATOM 841 C CA . ILE A 1 104 ? 5.563 -13.901 21.976 1.00 90.12 104 ILE A CA 1
ATOM 842 C C . ILE A 1 104 ? 6.452 -14.368 20.809 1.00 90.12 104 ILE A C 1
ATOM 844 O O . ILE A 1 104 ? 6.817 -13.564 19.953 1.00 90.12 104 ILE A O 1
ATOM 848 N N . VAL A 1 105 ? 6.794 -15.659 20.740 1.00 88.44 105 VAL A N 1
ATOM 849 C CA . VAL A 1 105 ? 7.785 -16.196 19.787 1.00 88.44 105 VAL A CA 1
ATOM 850 C C . VAL A 1 105 ? 7.274 -16.143 18.344 1.00 88.44 105 VAL A C 1
ATOM 852 O O . VAL A 1 105 ? 8.038 -15.850 17.426 1.00 88.44 105 VAL A O 1
ATOM 855 N N . GLY A 1 106 ? 5.980 -16.400 18.140 1.00 87.12 106 GLY A N 1
ATOM 856 C CA . GLY A 1 106 ? 5.335 -16.398 16.823 1.00 87.12 106 GLY A CA 1
ATOM 857 C C . GLY A 1 106 ? 4.790 -15.040 16.372 1.00 87.12 106 GLY A C 1
ATOM 858 O O . GLY A 1 106 ? 4.195 -14.955 15.296 1.00 87.12 106 GLY A O 1
ATOM 859 N N . TYR A 1 107 ? 4.947 -13.982 17.174 1.00 89.38 107 TYR A N 1
ATOM 860 C CA . TYR A 1 107 ? 4.344 -12.686 16.878 1.00 89.38 107 TYR A CA 1
ATOM 861 C C . TYR A 1 107 ? 5.156 -11.918 15.825 1.00 89.38 107 TYR A C 1
ATOM 863 O O . TYR A 1 107 ? 6.242 -11.395 16.088 1.00 89.38 107 TYR A O 1
ATOM 871 N N . ASN A 1 108 ? 4.617 -11.840 14.608 1.00 88.00 108 ASN A N 1
ATOM 872 C CA . ASN A 1 108 ? 5.248 -11.114 13.512 1.00 88.00 108 ASN A CA 1
ATOM 873 C C . ASN A 1 108 ? 5.190 -9.601 13.756 1.00 88.00 108 ASN A C 1
ATOM 875 O O . ASN A 1 108 ? 4.115 -9.034 13.926 1.00 88.00 108 ASN A O 1
ATOM 879 N N . ASN A 1 109 ? 6.348 -8.945 13.689 1.00 82.06 109 ASN A N 1
ATOM 880 C CA . ASN A 1 109 ? 6.477 -7.493 13.760 1.00 82.06 109 ASN A CA 1
ATOM 881 C C . ASN A 1 109 ? 7.157 -6.950 12.508 1.00 82.06 109 ASN A C 1
ATOM 883 O O . ASN A 1 109 ? 8.065 -7.580 11.953 1.00 82.06 109 ASN A O 1
ATOM 887 N N . ASN A 1 110 ? 6.758 -5.746 12.105 1.00 72.50 110 ASN A N 1
ATOM 888 C CA . ASN A 1 110 ? 7.407 -5.058 11.004 1.00 72.50 110 ASN A CA 1
ATOM 889 C C . ASN A 1 110 ? 8.845 -4.692 11.383 1.00 72.50 110 ASN A C 1
ATOM 891 O O . ASN A 1 110 ? 9.098 -4.058 12.407 1.00 72.50 110 ASN A O 1
ATOM 895 N N . ARG A 1 111 ? 9.794 -5.102 10.540 1.00 67.56 111 ARG A N 1
ATOM 896 C CA . ARG A 1 111 ? 11.235 -4.916 10.774 1.00 67.56 111 ARG A CA 1
ATOM 897 C C . ARG A 1 111 ? 11.766 -3.581 10.253 1.00 67.56 111 ARG A C 1
ATOM 899 O O . ARG A 1 111 ? 12.903 -3.240 10.559 1.00 67.56 111 ARG A O 1
ATOM 906 N N . CYS A 1 112 ? 10.963 -2.859 9.476 1.00 66.56 112 CYS A N 1
ATOM 907 C CA . CYS A 1 112 ? 11.358 -1.627 8.799 1.00 66.56 112 CYS A CA 1
ATOM 908 C C . CYS A 1 112 ? 11.506 -0.437 9.760 1.00 66.56 112 CYS A C 1
ATOM 910 O O . CYS A 1 112 ? 12.225 0.508 9.450 1.00 66.56 112 CYS A O 1
ATOM 912 N N . TRP A 1 113 ? 10.887 -0.488 10.947 1.00 71.75 113 TRP A N 1
ATOM 913 C CA . TRP A 1 113 ? 10.957 0.591 11.935 1.00 71.75 113 TRP A CA 1
ATOM 914 C C . TRP A 1 113 ? 11.818 0.237 13.159 1.00 71.75 113 TRP A C 1
ATOM 916 O O . TRP A 1 113 ? 11.740 -0.885 13.670 1.00 71.75 113 TRP A O 1
ATOM 926 N N . PRO A 1 114 ? 12.576 1.206 13.712 1.00 67.75 114 PRO A N 1
ATOM 927 C CA . PRO A 1 114 ? 13.297 1.015 14.966 1.00 67.75 114 PRO A CA 1
ATOM 928 C C . PRO A 1 114 ? 12.334 0.841 16.150 1.00 67.75 114 PRO A C 1
ATOM 930 O O . PRO A 1 114 ? 11.260 1.449 16.195 1.00 67.75 114 PRO A O 1
ATOM 933 N N . HIS A 1 115 ? 12.735 0.017 17.122 1.00 56.69 115 HIS A N 1
ATOM 934 C CA . HIS A 1 115 ? 11.914 -0.420 18.259 1.00 56.69 115 HIS A CA 1
ATOM 935 C C . HIS A 1 115 ? 11.397 0.760 19.093 1.00 56.69 115 HIS A C 1
ATOM 937 O O . HIS A 1 115 ? 12.168 1.395 19.802 1.00 56.69 115 HIS A O 1
ATOM 943 N N . ASN A 1 116 ? 10.095 1.067 19.012 1.00 60.47 116 ASN A N 1
ATOM 944 C CA . ASN A 1 116 ? 9.454 2.136 19.787 1.00 60.47 116 ASN A CA 1
ATOM 945 C C . ASN A 1 116 ? 7.928 1.929 19.916 1.00 60.47 116 ASN A C 1
ATOM 947 O O . ASN A 1 116 ? 7.326 1.310 19.033 1.00 60.47 116 ASN A O 1
ATOM 951 N N . PRO A 1 117 ? 7.279 2.490 20.960 1.00 60.16 117 PRO A N 1
ATOM 952 C CA . PRO A 1 117 ? 5.845 2.343 21.216 1.00 60.16 117 PRO A CA 1
ATOM 953 C C . PRO A 1 117 ? 5.012 3.226 20.274 1.00 60.16 117 PRO A C 1
ATOM 955 O O . PRO A 1 117 ? 4.632 4.347 20.613 1.00 60.16 117 PRO A O 1
ATOM 958 N N . ASN A 1 118 ? 4.720 2.716 19.080 1.00 79.44 118 ASN A N 1
ATOM 959 C CA . ASN A 1 118 ? 3.931 3.413 18.064 1.00 79.44 118 ASN A CA 1
ATOM 960 C C . ASN A 1 118 ? 2.790 2.530 17.566 1.00 79.44 118 ASN A C 1
ATOM 962 O O . ASN A 1 118 ? 2.861 1.306 17.662 1.00 79.44 118 ASN A O 1
ATOM 966 N N . LEU A 1 119 ? 1.771 3.158 16.983 1.00 88.25 119 LEU A N 1
ATOM 967 C CA . LEU A 1 119 ? 0.783 2.435 16.193 1.00 88.25 119 LEU A CA 1
ATOM 968 C C . LEU A 1 119 ? 1.355 2.228 14.787 1.00 88.25 119 LEU A C 1
ATOM 970 O O . LEU A 1 119 ? 1.630 3.203 14.084 1.00 88.25 119 LEU A O 1
ATOM 974 N N . LEU A 1 120 ? 1.549 0.965 14.414 1.00 90.50 120 LEU A N 1
ATOM 975 C CA . LEU A 1 120 ? 2.040 0.549 13.103 1.00 90.50 120 LEU A CA 1
ATOM 976 C C . LEU A 1 120 ? 0.914 -0.133 12.334 1.00 90.50 120 LEU A C 1
ATOM 978 O O . LEU A 1 120 ? 0.190 -0.956 12.893 1.00 90.50 120 LEU A O 1
ATOM 982 N N . PHE A 1 121 ? 0.782 0.187 11.055 1.00 91.81 121 PHE A N 1
ATOM 983 C CA . PHE A 1 121 ? -0.093 -0.536 10.140 1.00 91.81 121 PHE A CA 1
ATOM 984 C C . PHE A 1 121 ? 0.459 -0.449 8.718 1.00 91.81 121 PHE A C 1
ATOM 986 O O . PHE A 1 121 ? 1.318 0.375 8.421 1.00 91.81 121 PHE A O 1
ATOM 993 N N . ASN A 1 122 ? -0.023 -1.316 7.835 1.00 92.06 122 ASN A N 1
ATOM 994 C CA . ASN A 1 122 ? 0.263 -1.245 6.407 1.00 92.06 122 ASN A CA 1
ATOM 995 C C . ASN A 1 122 ? -1.066 -1.152 5.663 1.00 92.06 122 ASN A C 1
ATOM 997 O O . ASN A 1 122 ? -1.985 -1.923 5.948 1.00 92.06 122 ASN A O 1
ATOM 1001 N N . MET A 1 123 ? -1.174 -0.205 4.738 1.00 92.94 123 MET A N 1
ATOM 1002 C CA . MET A 1 123 ? -2.352 -0.022 3.903 1.00 92.94 123 MET A CA 1
ATOM 1003 C C . MET A 1 123 ? -1.926 0.386 2.496 1.00 92.94 123 MET A C 1
ATOM 1005 O O . MET A 1 123 ? -1.076 1.251 2.318 1.00 92.94 123 MET A O 1
ATOM 1009 N N . CYS A 1 124 ? -2.518 -0.245 1.479 1.00 93.38 124 CYS A N 1
ATOM 1010 C CA . CYS A 1 124 ? -2.253 0.061 0.068 1.00 93.38 124 CYS A CA 1
ATOM 1011 C C . CYS A 1 124 ? -0.758 0.018 -0.335 1.00 93.38 124 CYS A C 1
ATOM 1013 O O . CYS A 1 124 ? -0.353 0.662 -1.295 1.00 93.38 124 CYS A O 1
ATOM 1015 N N . GLY A 1 125 ? 0.075 -0.758 0.368 1.00 92.56 125 GLY A N 1
ATOM 1016 C CA . GLY A 1 125 ? 1.511 -0.854 0.087 1.00 92.56 125 GLY A CA 1
ATOM 1017 C C . GLY A 1 125 ? 2.356 0.256 0.717 1.00 92.56 125 GLY A C 1
ATOM 1018 O O . GLY A 1 125 ? 3.556 0.313 0.443 1.00 92.56 125 GLY A O 1
ATOM 1019 N N . PHE A 1 126 ? 1.750 1.105 1.548 1.00 92.50 126 PHE A N 1
ATOM 1020 C CA . PHE A 1 126 ? 2.445 2.004 2.457 1.00 92.50 126 PHE A CA 1
ATOM 1021 C C . PHE A 1 126 ? 2.554 1.354 3.825 1.00 92.50 126 PHE A C 1
ATOM 1023 O O . PHE A 1 126 ? 1.580 0.818 4.352 1.00 92.50 126 PHE A O 1
ATOM 1030 N N . GLU A 1 127 ? 3.732 1.454 4.414 1.00 91.06 127 GLU A N 1
ATOM 1031 C CA . GLU A 1 127 ? 3.949 1.168 5.813 1.00 91.06 127 GLU A CA 1
ATOM 1032 C C . GLU A 1 127 ? 3.895 2.465 6.616 1.00 91.06 127 GLU A C 1
ATOM 1034 O O . GLU A 1 127 ? 4.579 3.447 6.323 1.00 91.06 127 GLU A O 1
ATOM 1039 N N . CYS A 1 128 ? 3.043 2.457 7.628 1.00 89.50 128 CYS A N 1
ATOM 1040 C CA . CYS A 1 128 ? 2.529 3.650 8.260 1.00 89.50 128 CYS A CA 1
ATOM 1041 C C . CYS A 1 128 ? 2.814 3.589 9.756 1.00 89.50 128 CYS A C 1
ATOM 1043 O O . CYS A 1 128 ? 2.479 2.608 10.428 1.00 89.50 128 CYS A O 1
ATOM 1045 N N . ARG A 1 129 ? 3.395 4.661 10.294 1.00 88.19 129 ARG A N 1
ATOM 1046 C CA . ARG A 1 129 ? 3.685 4.794 11.722 1.00 88.19 129 ARG A CA 1
ATOM 1047 C C . ARG A 1 129 ? 3.098 6.089 12.259 1.00 88.19 129 ARG A C 1
ATOM 1049 O O . ARG A 1 129 ? 3.490 7.170 11.831 1.00 88.19 129 ARG A O 1
ATOM 1056 N N . ILE A 1 130 ? 2.215 5.980 13.251 1.00 89.94 130 ILE A N 1
ATOM 1057 C CA . ILE A 1 130 ? 1.644 7.136 13.955 1.00 89.94 130 ILE A CA 1
ATOM 1058 C C . ILE A 1 130 ? 2.311 7.293 15.323 1.00 89.94 130 ILE A C 1
ATOM 1060 O O . ILE A 1 130 ? 2.305 6.370 16.144 1.00 89.94 130 ILE A O 1
ATOM 1064 N N . LEU A 1 131 ? 2.839 8.492 15.578 1.00 87.62 131 LEU A N 1
ATOM 1065 C CA . LEU A 1 131 ? 3.422 8.899 16.854 1.00 87.62 131 LEU A CA 1
ATOM 1066 C C . LEU A 1 131 ? 2.662 10.107 17.435 1.00 87.62 131 LEU A C 1
ATOM 1068 O O . LEU A 1 131 ? 2.793 11.222 16.926 1.00 87.62 131 LEU A O 1
ATOM 1072 N N . PRO A 1 132 ? 1.895 9.924 18.524 1.00 89.00 132 PRO A N 1
ATOM 1073 C CA . PRO A 1 132 ? 1.240 11.029 19.220 1.00 89.00 132 PRO A CA 1
ATOM 1074 C C . PRO A 1 132 ? 2.240 11.945 19.936 1.00 89.00 132 PRO A C 1
ATOM 1076 O O . PRO A 1 132 ? 3.162 11.461 20.597 1.00 89.00 132 PRO A O 1
ATOM 1079 N N . LYS A 1 133 ? 1.994 13.261 19.906 1.00 84.38 133 LYS A N 1
ATOM 1080 C CA . LYS A 1 133 ? 2.833 14.284 20.563 1.00 84.38 133 LYS A CA 1
ATOM 1081 C C . LYS A 1 133 ? 3.019 14.016 22.056 1.00 84.38 133 LYS A C 1
ATOM 1083 O O . LYS A 1 133 ? 4.117 14.138 22.578 1.00 84.38 133 LYS A O 1
ATOM 1088 N N . ILE A 1 134 ? 1.945 13.588 22.720 1.00 84.12 134 ILE A N 1
ATOM 1089 C CA . ILE A 1 134 ? 1.877 13.379 24.176 1.00 84.12 134 ILE A CA 1
ATOM 1090 C C . ILE A 1 134 ? 2.857 12.294 24.655 1.00 84.12 134 ILE A C 1
ATOM 1092 O O . ILE A 1 134 ? 3.291 12.315 25.801 1.00 84.12 134 ILE A O 1
ATOM 1096 N N . ARG A 1 135 ? 3.224 11.338 23.792 1.00 82.38 135 ARG A N 1
ATOM 1097 C CA . ARG A 1 135 ? 4.133 10.234 24.149 1.00 82.38 135 ARG A CA 1
ATOM 1098 C C . ARG A 1 135 ? 5.601 10.529 23.841 1.00 82.38 135 ARG A C 1
ATOM 1100 O O . ARG A 1 135 ? 6.451 9.682 24.103 1.00 82.38 135 ARG A O 1
ATOM 1107 N N . LYS A 1 136 ? 5.912 11.698 23.275 1.00 76.69 136 LYS A N 1
ATOM 1108 C CA . LYS A 1 136 ? 7.282 12.089 22.942 1.00 76.69 136 LYS A CA 1
ATOM 1109 C C . LYS A 1 136 ? 7.925 12.738 24.173 1.00 76.69 136 LYS A C 1
ATOM 1111 O O . LYS A 1 136 ? 7.479 13.785 24.621 1.00 76.69 136 LYS A O 1
ATOM 1116 N N . THR A 1 137 ? 8.946 12.096 24.743 1.00 66.19 137 THR A N 1
ATOM 1117 C CA . THR A 1 137 ? 9.510 12.462 26.056 1.00 66.19 137 THR A CA 1
ATOM 1118 C C . THR A 1 137 ? 10.450 13.671 26.046 1.00 66.19 137 THR A C 1
ATOM 1120 O O . THR A 1 137 ? 10.541 14.336 27.072 1.00 66.19 137 THR A O 1
ATOM 1123 N N . HIS A 1 138 ? 11.143 13.981 24.939 1.00 59.94 138 HIS A N 1
ATOM 1124 C CA . HIS A 1 138 ? 12.263 14.943 24.984 1.00 59.94 138 HIS A CA 1
ATOM 1125 C C . HIS A 1 138 ? 12.449 15.886 23.782 1.00 59.94 138 HIS A C 1
ATOM 1127 O O . HIS A 1 138 ? 13.360 16.706 23.817 1.00 59.94 138 HIS A O 1
ATOM 1133 N N . GLU A 1 139 ? 11.613 15.847 22.741 1.00 60.38 139 GLU A N 1
ATOM 1134 C CA . GLU A 1 139 ? 11.807 16.718 21.569 1.00 60.38 139 GLU A CA 1
ATOM 1135 C C . GLU A 1 139 ? 10.490 17.256 21.017 1.00 60.38 139 GLU A C 1
ATOM 1137 O O . GLU A 1 139 ? 9.550 16.493 20.783 1.00 60.38 139 GLU A O 1
ATOM 1142 N N . GLU A 1 140 ? 10.462 18.548 20.694 1.00 63.22 140 GLU A N 1
ATOM 1143 C CA . GLU A 1 140 ? 9.411 19.139 19.867 1.00 63.22 140 GLU A CA 1
ATOM 1144 C C . GLU A 1 140 ? 9.357 18.466 18.483 1.00 63.22 140 GLU A C 1
ATOM 1146 O O . GLU A 1 140 ? 10.270 17.750 18.053 1.00 63.22 140 GLU A O 1
ATOM 1151 N N . PHE A 1 141 ? 8.231 18.611 17.789 1.00 64.88 141 PHE A N 1
ATOM 1152 C CA . PHE A 1 141 ? 8.096 18.095 16.434 1.00 64.88 141 PHE A CA 1
ATOM 1153 C C . PHE A 1 141 ? 9.026 18.869 15.500 1.00 64.88 141 PHE A C 1
ATOM 1155 O O . PHE A 1 141 ? 8.799 20.042 15.224 1.00 64.88 141 PHE A O 1
ATOM 1162 N N . VAL A 1 142 ? 10.074 18.207 15.010 1.00 59.00 142 VAL A N 1
ATOM 1163 C CA . VAL A 1 142 ? 10.899 18.756 13.937 1.00 59.00 142 VAL A CA 1
ATOM 1164 C C . VAL A 1 142 ? 10.063 18.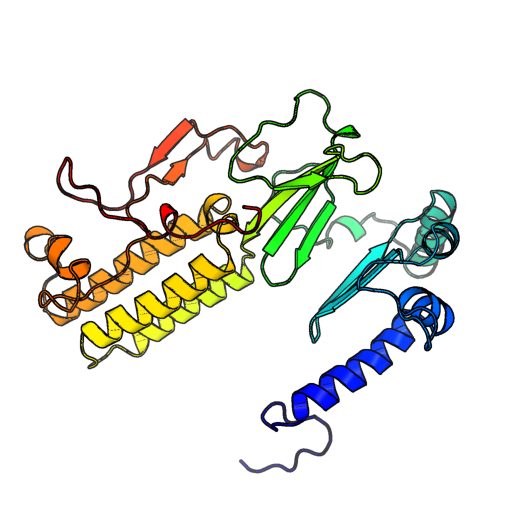713 12.664 1.00 59.00 142 VAL A C 1
ATOM 1166 O O . VAL A 1 142 ? 9.633 17.636 12.246 1.00 59.00 142 VAL A O 1
ATOM 1169 N N . HIS A 1 143 ? 9.834 19.879 12.066 1.00 59.41 143 HIS A N 1
ATOM 1170 C CA . HIS A 1 143 ? 9.368 19.968 10.690 1.00 59.41 143 HIS A CA 1
ATOM 1171 C C . HIS A 1 143 ? 10.467 19.430 9.782 1.00 59.41 143 HIS A C 1
ATOM 1173 O O . HIS A 1 143 ? 11.500 20.068 9.596 1.00 59.41 143 HIS A O 1
ATOM 1179 N N . LYS A 1 144 ? 10.253 18.224 9.269 1.00 63.84 144 LYS A N 1
ATOM 1180 C CA . LYS A 1 144 ? 10.967 17.706 8.109 1.00 63.84 144 LYS A CA 1
ATOM 1181 C C . LYS A 1 144 ? 9.957 17.587 6.982 1.00 63.84 144 LYS A C 1
ATOM 1183 O O . LYS A 1 144 ? 8.816 17.218 7.251 1.00 63.84 144 LYS A O 1
ATOM 1188 N N . ASP A 1 145 ? 10.400 17.860 5.763 1.00 60.19 145 ASP A N 1
ATOM 1189 C CA . ASP A 1 145 ? 9.563 17.784 4.561 1.00 60.19 145 ASP A CA 1
ATOM 1190 C C . ASP A 1 145 ? 9.018 16.362 4.312 1.00 60.19 145 ASP A C 1
ATOM 1192 O O . ASP A 1 145 ? 8.031 16.192 3.609 1.00 60.19 145 ASP A O 1
ATOM 1196 N N . ASP A 1 146 ? 9.612 15.347 4.951 1.00 66.88 146 ASP A N 1
ATOM 1197 C CA . ASP A 1 146 ? 9.265 13.933 4.772 1.00 66.88 146 ASP A CA 1
ATOM 1198 C C . ASP A 1 146 ? 8.282 13.373 5.829 1.00 66.88 146 ASP A C 1
ATOM 1200 O O . ASP A 1 146 ? 8.085 12.154 5.911 1.00 66.88 146 ASP A O 1
ATOM 1204 N N . VAL A 1 147 ? 7.715 14.222 6.702 1.00 76.12 147 VAL A N 1
ATOM 1205 C CA . VAL A 1 147 ? 6.850 13.796 7.821 1.00 76.12 147 VAL A CA 1
ATOM 1206 C C . VAL A 1 147 ? 5.524 14.541 7.813 1.00 76.12 147 VAL A C 1
ATOM 1208 O O . VAL A 1 147 ? 5.486 15.751 8.050 1.00 76.12 147 VAL A O 1
ATOM 1211 N N . CYS A 1 148 ? 4.430 13.788 7.690 1.00 82.31 148 CYS A N 1
ATOM 1212 C CA . CYS A 1 148 ? 3.099 14.372 7.711 1.00 82.31 148 CYS A CA 1
ATOM 1213 C C . CYS A 1 148 ? 2.640 14.702 9.125 1.00 82.31 148 CYS A C 1
ATOM 1215 O O . CYS A 1 148 ? 2.799 13.912 10.065 1.00 82.31 148 CYS A O 1
ATOM 1217 N N . ASN A 1 149 ? 2.034 15.876 9.286 1.00 86.69 149 ASN A N 1
ATOM 1218 C CA . ASN A 1 149 ? 1.579 16.351 10.587 1.00 86.69 149 ASN A CA 1
ATOM 1219 C C . ASN A 1 149 ? 0.057 16.270 10.673 1.00 86.69 149 ASN A C 1
ATOM 1221 O O . ASN A 1 149 ? -0.663 17.048 10.054 1.00 86.69 149 ASN A O 1
ATOM 1225 N N . LEU A 1 150 ? -0.441 15.357 11.505 1.00 89.25 150 LEU A N 1
ATOM 1226 C CA . LEU A 1 150 ? -1.872 15.162 11.692 1.00 89.25 150 LEU A CA 1
ATOM 1227 C C . LEU A 1 150 ? -2.440 16.272 12.580 1.00 89.25 150 LEU A C 1
ATOM 1229 O O . LEU A 1 150 ? -2.023 16.460 13.731 1.00 89.25 150 LEU A O 1
ATOM 1233 N N . GLN A 1 151 ? -3.406 17.002 12.029 1.00 90.50 151 GLN A N 1
ATOM 1234 C CA . GLN A 1 151 ? -4.119 18.077 12.702 1.00 90.50 151 GLN A CA 1
ATOM 1235 C C . GLN A 1 151 ? -5.448 17.562 13.256 1.00 90.50 151 GLN A C 1
ATOM 1237 O O . GLN A 1 151 ? -6.204 16.882 12.565 1.00 90.50 151 GLN A O 1
ATOM 1242 N N . ASN A 1 152 ? -5.749 17.903 14.505 1.00 92.19 152 ASN A N 1
ATOM 1243 C CA . ASN A 1 152 ? -7.065 17.661 15.076 1.00 92.19 152 ASN A CA 1
ATOM 1244 C C . ASN A 1 152 ? -8.082 18.614 14.437 1.00 92.19 152 ASN A C 1
ATOM 1246 O O . ASN A 1 152 ? -7.862 19.824 14.374 1.00 92.19 152 ASN A O 1
ATOM 1250 N N . GLU A 1 153 ? -9.204 18.072 13.981 1.00 90.62 153 GLU A N 1
ATOM 1251 C CA . GLU A 1 153 ? -10.234 18.836 13.293 1.00 90.62 153 GLU A CA 1
ATOM 1252 C C . GLU A 1 153 ? -10.878 19.915 14.176 1.00 90.62 153 GLU A C 1
ATOM 1254 O O . GLU A 1 153 ? -11.125 21.017 13.685 1.00 90.62 153 GLU A O 1
ATOM 1259 N N . THR A 1 154 ? -11.089 19.645 15.468 1.00 92.19 154 THR A N 1
ATOM 1260 C CA . THR A 1 154 ? -11.779 20.568 16.383 1.00 92.19 154 THR A CA 1
ATOM 1261 C C . THR A 1 154 ? -10.842 21.643 16.920 1.00 92.19 154 THR A C 1
ATOM 1263 O O . THR A 1 154 ? -11.150 22.829 16.846 1.00 92.19 154 THR A O 1
ATOM 1266 N N . THR A 1 155 ? -9.683 21.247 17.459 1.00 92.56 155 THR A N 1
ATOM 1267 C CA . THR A 1 155 ? -8.743 22.195 18.087 1.00 92.56 155 THR A CA 1
ATOM 1268 C C . THR A 1 155 ? -7.817 22.866 17.083 1.00 92.56 155 THR A C 1
ATOM 1270 O O . THR A 1 155 ? -7.159 23.844 17.421 1.00 92.56 155 THR A O 1
ATOM 1273 N N . LYS A 1 156 ? -7.734 22.337 15.856 1.00 92.06 156 LYS A N 1
ATOM 1274 C CA . LYS A 1 156 ? -6.773 22.756 14.826 1.00 92.06 156 LYS A CA 1
ATOM 1275 C C . LYS A 1 156 ? -5.308 22.627 15.262 1.00 92.06 156 LYS A C 1
ATOM 1277 O O . LYS A 1 156 ? -4.416 23.104 14.565 1.00 92.06 156 LYS A O 1
ATOM 1282 N N . GLU A 1 157 ? -5.028 21.929 16.358 1.00 89.75 157 GLU A N 1
ATOM 1283 C CA . GLU A 1 157 ? -3.669 21.666 16.820 1.00 89.75 157 GLU A CA 1
ATOM 1284 C C . GLU A 1 157 ? -3.085 20.425 16.142 1.00 89.75 157 GLU A C 1
ATOM 1286 O O . GLU A 1 157 ? -3.790 19.460 15.848 1.00 89.75 157 GLU A O 1
ATOM 1291 N N . ARG A 1 158 ? -1.766 20.417 15.939 1.00 87.31 158 ARG A N 1
ATOM 1292 C CA . ARG A 1 158 ? -1.034 19.236 15.462 1.00 87.31 158 ARG A CA 1
ATOM 1293 C C . ARG A 1 158 ? -0.788 18.278 16.622 1.00 87.31 158 ARG A C 1
ATOM 1295 O O . ARG A 1 158 ? 0.026 18.558 17.507 1.00 87.31 158 ARG A O 1
ATOM 1302 N N . THR A 1 159 ? -1.497 17.155 16.624 1.00 88.56 159 THR A N 1
ATOM 1303 C CA . THR A 1 159 ? -1.537 16.213 17.755 1.00 88.56 159 THR A CA 1
ATOM 1304 C C . THR A 1 159 ? -0.667 14.980 17.547 1.00 88.56 159 THR A C 1
ATOM 1306 O O . THR A 1 159 ? -0.243 14.366 18.529 1.00 88.56 159 THR A O 1
ATOM 1309 N N . ALA A 1 160 ? -0.362 14.617 16.301 1.00 88.94 160 ALA A N 1
ATOM 1310 C CA . ALA A 1 160 ? 0.451 13.450 15.983 1.00 88.94 160 ALA A CA 1
ATOM 1311 C C . ALA A 1 160 ? 1.291 13.659 14.719 1.00 88.94 160 ALA A C 1
ATOM 1313 O O . ALA A 1 160 ? 0.927 14.426 13.831 1.00 88.94 160 ALA A O 1
ATOM 1314 N N . GLN A 1 161 ? 2.407 12.940 14.648 1.00 86.88 161 GLN A N 1
ATOM 1315 C CA . GLN A 1 161 ? 3.216 12.800 13.444 1.00 86.88 161 GLN A CA 1
ATOM 1316 C C . GLN A 1 161 ? 2.955 11.454 12.786 1.00 86.88 161 GLN A C 1
ATOM 1318 O O . GLN A 1 161 ? 2.750 10.439 13.461 1.00 86.88 161 GLN A O 1
ATOM 1323 N N . TYR A 1 162 ? 2.993 11.469 11.464 1.00 87.38 162 TYR A N 1
ATOM 1324 C CA . TYR A 1 162 ? 2.770 10.326 10.610 1.00 87.38 162 TYR A CA 1
ATOM 1325 C C . TYR A 1 162 ? 3.987 10.112 9.718 1.00 87.38 162 TYR A C 1
ATOM 1327 O O . TYR A 1 162 ? 4.376 10.989 8.949 1.00 87.38 162 TYR A O 1
ATOM 1335 N N . PHE A 1 163 ? 4.603 8.943 9.856 1.00 87.12 163 PHE A N 1
ATOM 1336 C CA . PHE A 1 163 ? 5.750 8.539 9.057 1.00 87.12 163 PHE A CA 1
ATOM 1337 C C . PHE A 1 163 ? 5.312 7.498 8.037 1.00 87.12 163 PHE A C 1
ATOM 1339 O O . PHE A 1 163 ? 4.607 6.540 8.372 1.00 87.12 163 PHE A O 1
ATOM 1346 N N . LEU A 1 164 ? 5.766 7.696 6.805 1.00 89.25 164 LEU A N 1
ATOM 1347 C CA . LEU A 1 164 ? 5.468 6.848 5.663 1.00 89.25 164 LEU A CA 1
ATOM 1348 C C . LEU A 1 164 ? 6.727 6.139 5.188 1.00 89.25 164 LEU A C 1
ATOM 1350 O O . LEU A 1 164 ? 7.796 6.737 5.095 1.00 89.25 164 LEU A O 1
ATOM 1354 N N . SER A 1 165 ? 6.592 4.869 4.844 1.00 89.69 165 SER A N 1
ATOM 1355 C CA . SER A 1 165 ? 7.605 4.089 4.138 1.00 89.69 165 SER A CA 1
ATOM 1356 C C . SER A 1 165 ? 6.933 3.161 3.135 1.00 89.69 165 SER A C 1
ATOM 1358 O O . SER A 1 165 ? 5.720 2.954 3.178 1.00 89.69 165 SER A O 1
ATOM 1360 N N . VAL A 1 166 ? 7.698 2.633 2.187 1.00 92.69 166 VAL A N 1
ATOM 1361 C CA . VAL A 1 166 ? 7.179 1.709 1.176 1.00 92.69 166 VAL A CA 1
ATOM 1362 C C . VAL A 1 166 ? 7.300 0.277 1.678 1.00 92.69 166 VAL A C 1
ATOM 1364 O O . VAL A 1 166 ? 8.363 -0.147 2.120 1.00 92.69 166 VAL A O 1
ATOM 1367 N N . ASP A 1 167 ? 6.211 -0.482 1.570 1.00 92.56 167 ASP A N 1
ATOM 1368 C CA . ASP A 1 167 ? 6.178 -1.887 1.967 1.00 92.56 167 ASP A CA 1
ATOM 1369 C C . ASP A 1 167 ? 7.123 -2.757 1.117 1.00 92.56 167 ASP A C 1
ATOM 1371 O O . ASP A 1 167 ? 7.256 -2.593 -0.102 1.00 92.56 167 ASP A O 1
ATOM 1375 N N . VAL A 1 168 ? 7.713 -3.765 1.755 1.00 91.44 168 VAL A N 1
ATOM 1376 C CA . VAL A 1 168 ? 8.616 -4.747 1.150 1.00 91.44 168 VAL A CA 1
ATOM 1377 C C . VAL A 1 168 ? 7.943 -5.507 0.003 1.00 91.44 168 VAL A C 1
AT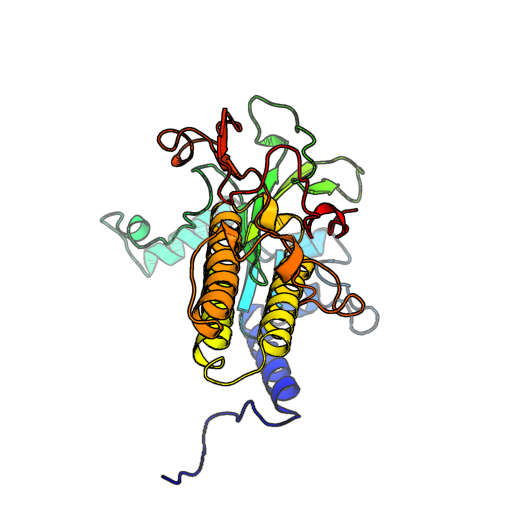OM 1379 O O . VAL A 1 168 ? 8.583 -5.787 -1.015 1.00 91.44 168 VAL A O 1
ATOM 1382 N N . GLU A 1 169 ? 6.644 -5.815 0.104 1.00 92.56 169 GLU A N 1
ATOM 1383 C CA . GLU A 1 169 ? 5.903 -6.465 -0.989 1.00 92.56 169 GLU A CA 1
ATOM 1384 C C . GLU A 1 169 ? 5.872 -5.583 -2.251 1.00 92.56 169 GLU A C 1
ATOM 1386 O O . GLU A 1 169 ? 6.123 -6.056 -3.367 1.00 92.56 169 GLU A O 1
ATOM 1391 N N . SER A 1 170 ? 5.624 -4.283 -2.075 1.00 94.69 170 SER A N 1
ATOM 1392 C CA . SER A 1 170 ? 5.601 -3.290 -3.152 1.00 94.69 170 SER A CA 1
ATOM 1393 C C . SER A 1 170 ? 6.979 -3.101 -3.785 1.00 94.69 170 SER A C 1
ATOM 1395 O O . SER A 1 170 ? 7.088 -3.078 -5.015 1.00 94.69 170 SER A O 1
ATOM 1397 N N . MET A 1 171 ? 8.040 -3.053 -2.971 1.00 94.25 171 MET A N 1
ATOM 1398 C CA . MET A 1 171 ? 9.423 -2.995 -3.460 1.00 94.25 171 MET A CA 1
ATOM 1399 C C . MET A 1 171 ? 9.767 -4.222 -4.315 1.00 94.25 171 MET A C 1
ATOM 1401 O O . MET A 1 171 ? 10.282 -4.097 -5.429 1.00 94.25 171 MET A O 1
ATOM 1405 N N . ASN A 1 172 ? 9.394 -5.419 -3.855 1.00 95.69 172 ASN A N 1
ATOM 1406 C CA . ASN A 1 172 ? 9.591 -6.657 -4.611 1.00 95.69 172 ASN A CA 1
ATOM 1407 C C . ASN A 1 172 ? 8.780 -6.683 -5.911 1.00 95.69 172 ASN A C 1
ATOM 1409 O O . ASN A 1 172 ? 9.266 -7.155 -6.943 1.00 95.69 172 ASN A O 1
ATOM 1413 N N . ARG A 1 173 ? 7.555 -6.148 -5.905 1.00 96.31 173 ARG A N 1
ATOM 1414 C CA . ARG A 1 173 ? 6.727 -6.018 -7.111 1.00 96.31 173 ARG A CA 1
ATOM 1415 C C . ARG A 1 173 ? 7.384 -5.097 -8.139 1.00 96.31 173 ARG A C 1
ATOM 1417 O O . ARG A 1 173 ? 7.432 -5.453 -9.319 1.00 96.31 173 ARG A O 1
ATOM 1424 N N . TYR A 1 174 ? 7.941 -3.968 -7.699 1.00 96.19 174 TYR A N 1
ATOM 1425 C CA . TYR A 1 174 ? 8.721 -3.072 -8.553 1.00 96.19 174 TYR A CA 1
ATOM 1426 C C . TYR A 1 174 ? 9.965 -3.772 -9.117 1.00 96.19 174 TYR A C 1
ATOM 1428 O O . TYR A 1 174 ? 10.166 -3.793 -10.334 1.00 96.19 174 TYR A O 1
ATOM 1436 N N . HIS A 1 175 ? 10.747 -4.445 -8.266 1.00 96.75 175 HIS A N 1
ATOM 1437 C CA . HIS A 1 175 ? 11.919 -5.209 -8.698 1.00 96.75 175 HIS A CA 1
ATOM 1438 C C . HIS A 1 175 ? 11.561 -6.260 -9.760 1.00 96.75 175 HIS A C 1
ATOM 1440 O O . HIS A 1 175 ? 12.201 -6.352 -10.811 1.00 96.75 175 HIS A O 1
ATOM 1446 N N . ASN A 1 176 ? 10.490 -7.023 -9.535 1.00 96.88 176 ASN A N 1
ATOM 1447 C CA . ASN A 1 176 ? 10.004 -8.028 -10.478 1.00 96.88 176 ASN A CA 1
ATOM 1448 C C . ASN A 1 176 ? 9.517 -7.410 -11.791 1.00 96.88 176 ASN A C 1
ATOM 1450 O O . ASN A 1 176 ? 9.756 -7.976 -12.861 1.00 96.88 176 ASN A O 1
ATOM 1454 N N . ARG A 1 177 ? 8.902 -6.224 -11.746 1.00 96.81 177 ARG A N 1
ATOM 1455 C CA . ARG A 1 177 ? 8.531 -5.482 -12.953 1.00 96.81 177 ARG A CA 1
ATOM 1456 C C . ARG A 1 177 ? 9.761 -5.084 -13.768 1.00 96.81 177 ARG A C 1
ATOM 1458 O O . ARG A 1 177 ? 9.768 -5.297 -14.981 1.00 96.81 177 ARG A O 1
ATOM 1465 N N . VAL A 1 178 ? 10.817 -4.579 -13.130 1.00 95.81 178 VAL A N 1
ATOM 1466 C CA . VAL A 1 178 ? 12.089 -4.263 -13.805 1.00 95.81 178 VAL A CA 1
ATOM 1467 C C . VAL A 1 178 ? 12.719 -5.527 -14.399 1.00 95.81 178 VAL A C 1
ATOM 1469 O O . VAL A 1 178 ? 13.121 -5.528 -15.565 1.00 95.81 178 VAL A O 1
ATOM 1472 N N . ARG A 1 179 ? 12.731 -6.645 -13.661 1.00 96.19 179 ARG A N 1
ATOM 1473 C CA . ARG A 1 179 ? 13.201 -7.943 -14.183 1.00 96.19 179 ARG A CA 1
ATOM 1474 C C . ARG A 1 179 ? 12.421 -8.381 -15.419 1.00 96.19 179 ARG A C 1
ATOM 1476 O O . ARG A 1 179 ? 13.029 -8.818 -16.392 1.00 96.19 179 ARG A O 1
ATOM 1483 N N . GLN A 1 180 ? 11.098 -8.222 -15.417 1.00 95.25 180 GLN A N 1
ATOM 1484 C CA . GLN A 1 180 ? 10.256 -8.533 -16.572 1.00 95.25 180 GLN A CA 1
ATOM 1485 C C . GLN A 1 180 ? 10.619 -7.670 -17.789 1.00 95.25 180 GLN A C 1
ATOM 1487 O O . GLN A 1 180 ? 10.677 -8.185 -18.905 1.00 95.25 180 GLN A O 1
ATOM 1492 N N . ILE A 1 181 ? 10.897 -6.375 -17.589 1.00 95.19 181 ILE A N 1
ATOM 1493 C CA . ILE A 1 181 ? 11.363 -5.479 -18.660 1.00 95.19 181 ILE A CA 1
ATOM 1494 C C . ILE A 1 181 ? 12.678 -6.002 -19.247 1.00 95.19 181 ILE A C 1
ATOM 1496 O O . ILE A 1 181 ? 12.792 -6.117 -20.467 1.00 95.19 181 ILE A O 1
ATOM 1500 N N . LEU A 1 182 ? 13.637 -6.378 -18.396 1.00 94.00 182 LEU A N 1
ATOM 1501 C CA . LEU A 1 182 ? 14.935 -6.907 -18.820 1.00 94.00 182 LEU A CA 1
ATOM 1502 C C . LEU A 1 182 ? 14.800 -8.238 -19.574 1.00 94.00 182 LEU A C 1
ATOM 1504 O O . LEU A 1 182 ? 15.387 -8.388 -20.644 1.00 94.00 182 LEU A O 1
ATOM 1508 N N . MET A 1 183 ? 13.985 -9.174 -19.085 1.00 91.50 183 MET A N 1
ATOM 1509 C CA . MET A 1 183 ? 13.771 -10.477 -19.730 1.00 91.50 183 MET A CA 1
ATOM 1510 C C . MET A 1 183 ? 13.049 -10.356 -21.078 1.00 91.50 183 MET A C 1
ATOM 1512 O O . MET A 1 183 ? 13.389 -11.054 -22.028 1.00 91.50 183 MET A O 1
ATOM 1516 N N . ALA A 1 184 ? 12.097 -9.427 -21.201 1.00 89.50 184 ALA A N 1
ATOM 1517 C CA . ALA A 1 184 ? 11.354 -9.197 -22.441 1.00 89.50 184 ALA A CA 1
ATOM 1518 C C . ALA A 1 184 ? 12.114 -8.339 -23.474 1.00 89.50 184 ALA A C 1
ATOM 1520 O O . ALA A 1 184 ? 11.593 -8.081 -24.559 1.00 89.50 184 ALA A O 1
ATOM 1521 N N . SER A 1 185 ? 13.323 -7.866 -23.150 1.00 83.75 185 SER A N 1
ATOM 1522 C CA . SER A 1 185 ? 14.081 -6.907 -23.969 1.00 83.75 185 SER A CA 1
ATOM 1523 C C . SER A 1 185 ? 15.019 -7.538 -25.007 1.00 83.75 185 SER A C 1
ATOM 1525 O O . SER A 1 185 ? 15.908 -6.858 -25.514 1.00 83.75 185 SER A O 1
ATOM 1527 N N . GLY A 1 186 ? 14.876 -8.836 -25.307 1.00 78.00 186 GLY A N 1
ATOM 1528 C CA . GLY A 1 186 ? 15.801 -9.625 -26.142 1.00 78.00 1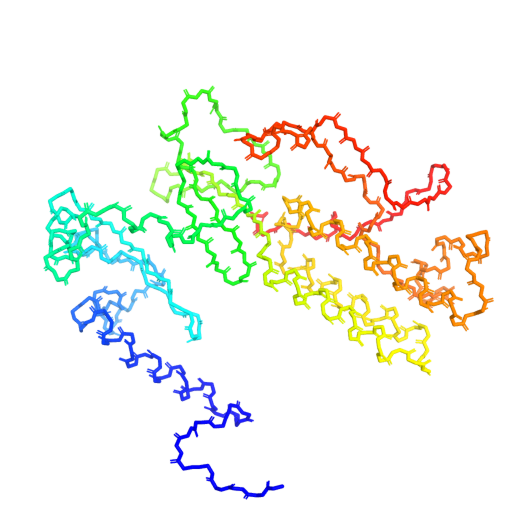86 GLY A CA 1
ATOM 1529 C C . GLY A 1 186 ? 16.215 -8.952 -27.458 1.00 78.00 186 GLY A C 1
ATOM 1530 O O . GLY A 1 186 ? 17.403 -8.712 -27.666 1.00 78.00 186 GLY A O 1
ATOM 1531 N N . SER A 1 187 ? 15.233 -8.581 -28.284 1.00 78.25 187 SER A N 1
ATOM 1532 C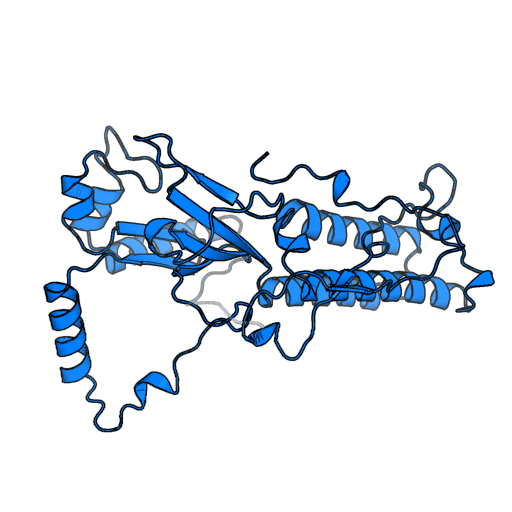 CA . SER A 1 187 ? 15.427 -7.954 -29.608 1.00 78.25 187 SER A CA 1
ATOM 1533 C C . SER A 1 187 ? 14.546 -6.712 -29.808 1.00 78.25 187 SER A C 1
ATOM 1535 O O . SER A 1 187 ? 14.167 -6.367 -30.923 1.00 78.25 187 SER A O 1
ATOM 1537 N N . THR A 1 188 ? 14.155 -6.050 -28.718 1.00 91.12 188 THR A N 1
ATOM 1538 C CA . THR A 1 188 ? 13.358 -4.817 -28.776 1.00 91.12 188 THR A CA 1
ATOM 1539 C C . THR A 1 188 ? 14.253 -3.592 -28.944 1.00 91.12 188 THR A C 1
ATOM 1541 O O . THR A 1 188 ? 15.371 -3.578 -28.439 1.00 91.12 188 THR A O 1
ATOM 1544 N N . THR A 1 189 ? 13.743 -2.530 -29.570 1.00 92.50 189 THR A N 1
ATOM 1545 C CA . THR A 1 189 ? 14.470 -1.256 -29.699 1.00 92.50 189 THR A CA 1
ATOM 1546 C C . THR A 1 189 ? 14.806 -0.650 -28.331 1.00 92.50 189 THR A C 1
ATOM 1548 O O . THR A 1 189 ? 14.026 -0.773 -27.383 1.00 92.50 189 THR A O 1
ATOM 1551 N N . PHE A 1 190 ? 15.937 0.055 -28.224 1.00 93.75 190 PHE A N 1
ATOM 1552 C CA . PHE A 1 190 ? 16.349 0.703 -26.969 1.00 93.75 190 PHE A CA 1
ATOM 1553 C C . PHE A 1 190 ? 15.338 1.740 -26.481 1.00 93.75 190 PHE A C 1
ATOM 1555 O O . PHE A 1 190 ? 15.064 1.809 -25.287 1.00 93.75 190 PHE A O 1
ATOM 1562 N N . THR A 1 191 ? 14.688 2.452 -27.403 1.00 92.75 191 THR A N 1
ATOM 1563 C CA . THR A 1 191 ? 13.585 3.372 -27.093 1.00 92.75 191 THR A CA 1
ATOM 1564 C C . THR A 1 191 ? 12.414 2.669 -26.402 1.00 92.75 191 THR A C 1
ATOM 1566 O O . THR A 1 191 ? 11.871 3.183 -25.430 1.00 92.75 191 THR A O 1
ATOM 1569 N N . LYS A 1 192 ? 12.049 1.444 -26.814 1.00 93.94 192 LYS A N 1
ATOM 1570 C CA . LYS A 1 192 ? 11.002 0.658 -26.135 1.00 93.94 192 LYS A CA 1
ATOM 1571 C C . LYS A 1 192 ? 11.424 0.216 -24.733 1.00 93.94 192 LYS A C 1
ATOM 1573 O O . LYS A 1 192 ? 10.564 0.112 -23.860 1.00 93.94 192 LYS A O 1
ATOM 1578 N N . ILE A 1 193 ? 12.711 -0.061 -24.517 1.00 94.75 193 ILE A N 1
ATOM 1579 C CA . ILE A 1 193 ? 13.244 -0.395 -23.188 1.00 94.75 193 ILE A CA 1
ATOM 1580 C C . ILE A 1 193 ? 13.159 0.838 -22.279 1.00 94.75 193 ILE A C 1
ATOM 1582 O O . ILE A 1 193 ? 12.581 0.738 -21.198 1.00 94.75 193 ILE A O 1
ATOM 1586 N N . ALA A 1 194 ? 13.645 1.992 -22.749 1.00 94.50 194 ALA A N 1
ATOM 1587 C CA . ALA A 1 194 ? 13.591 3.262 -22.023 1.00 94.50 194 ALA A CA 1
ATOM 1588 C C . ALA A 1 194 ? 12.146 3.673 -21.690 1.00 94.50 194 ALA A C 1
ATOM 1590 O O . ALA A 1 194 ? 11.846 3.973 -20.542 1.00 94.50 194 ALA A O 1
ATOM 1591 N N . ASN A 1 195 ? 11.208 3.556 -22.636 1.00 94.69 195 ASN A N 1
ATOM 1592 C CA . ASN A 1 195 ? 9.797 3.879 -22.393 1.00 94.69 195 ASN A CA 1
ATOM 1593 C C . ASN A 1 195 ? 9.144 2.967 -21.341 1.00 94.69 195 ASN A C 1
ATOM 1595 O O . ASN A 1 195 ? 8.363 3.433 -20.513 1.00 94.69 195 ASN A O 1
ATOM 1599 N N . LYS A 1 196 ? 9.460 1.662 -21.342 1.00 95.94 196 LYS A N 1
ATOM 1600 C CA . LYS A 1 196 ? 8.962 0.732 -20.312 1.00 95.94 196 LYS A CA 1
ATOM 1601 C C . LYS A 1 196 ? 9.559 1.030 -18.937 1.00 95.94 196 LYS A C 1
ATOM 1603 O O . LYS A 1 196 ? 8.842 0.898 -17.947 1.00 95.94 196 LYS A O 1
ATOM 1608 N N . TRP A 1 197 ? 10.838 1.408 -18.887 1.00 95.75 197 TRP A N 1
ATOM 1609 C CA . TRP A 1 197 ? 11.492 1.886 -17.669 1.00 95.75 197 TRP A CA 1
ATOM 1610 C C . TRP A 1 197 ? 10.815 3.155 -17.151 1.00 95.75 197 TRP A C 1
ATOM 1612 O O . TRP A 1 197 ? 10.343 3.146 -16.022 1.00 95.75 197 TRP A O 1
ATOM 1622 N N . ASN A 1 198 ? 10.656 4.180 -17.992 1.00 95.50 198 ASN A N 1
ATOM 1623 C CA . ASN A 1 198 ? 10.013 5.443 -17.629 1.00 95.50 198 ASN A CA 1
ATOM 1624 C C . ASN A 1 198 ? 8.602 5.212 -17.074 1.00 95.50 198 ASN A C 1
ATOM 1626 O O . ASN A 1 198 ? 8.271 5.730 -16.016 1.00 95.50 198 ASN A O 1
ATOM 1630 N N . ALA A 1 199 ? 7.789 4.376 -17.728 1.00 96.25 199 ALA A N 1
ATOM 1631 C CA . ALA A 1 199 ? 6.450 4.050 -17.239 1.00 96.25 199 ALA A CA 1
ATOM 1632 C C . ALA A 1 199 ? 6.467 3.340 -15.870 1.00 96.25 199 ALA A C 1
ATOM 1634 O O . ALA A 1 199 ? 5.625 3.623 -15.020 1.00 96.25 199 ALA A O 1
ATOM 1635 N N . ALA A 1 200 ? 7.417 2.424 -15.644 1.00 96.06 200 ALA A N 1
ATOM 1636 C CA . ALA A 1 200 ? 7.565 1.746 -14.356 1.00 96.06 200 ALA A CA 1
ATOM 1637 C C . ALA A 1 200 ? 8.055 2.703 -13.257 1.00 96.06 200 ALA A C 1
ATOM 1639 O O . ALA A 1 200 ? 7.532 2.669 -12.144 1.00 96.06 200 ALA A O 1
ATOM 1640 N N . LEU A 1 201 ? 9.025 3.561 -13.580 1.00 95.19 201 LEU A N 1
ATOM 1641 C CA . LEU A 1 201 ? 9.608 4.534 -12.666 1.00 95.19 201 LEU A CA 1
ATOM 1642 C C . LEU A 1 201 ? 8.590 5.599 -12.262 1.00 95.19 201 LEU A C 1
ATOM 1644 O O . LEU A 1 201 ? 8.388 5.814 -11.073 1.00 95.19 201 LEU A O 1
ATOM 1648 N N . ILE A 1 202 ? 7.897 6.199 -13.237 1.00 94.94 202 ILE A N 1
ATOM 1649 C CA . ILE A 1 202 ? 6.811 7.154 -12.991 1.00 94.94 202 ILE A CA 1
ATOM 1650 C C . ILE A 1 202 ? 5.750 6.489 -12.119 1.00 94.94 202 ILE A C 1
ATOM 1652 O O . ILE A 1 202 ? 5.428 7.030 -11.073 1.00 94.94 202 ILE A O 1
ATOM 1656 N N . GLY A 1 203 ? 5.274 5.290 -12.478 1.00 95.06 203 GLY A N 1
ATOM 1657 C CA . GLY A 1 203 ? 4.255 4.587 -11.693 1.00 95.06 203 GLY A CA 1
ATOM 1658 C C . GLY A 1 203 ? 4.653 4.353 -10.231 1.00 95.06 203 GLY A C 1
ATOM 1659 O O . GLY A 1 203 ? 3.806 4.466 -9.352 1.00 95.06 203 GLY A O 1
ATOM 1660 N N . CYS A 1 204 ? 5.932 4.075 -9.960 1.00 94.50 204 CYS A N 1
ATOM 1661 C CA . CYS A 1 204 ? 6.459 3.961 -8.600 1.00 94.50 204 CYS A CA 1
ATOM 1662 C C . CYS A 1 204 ? 6.504 5.329 -7.896 1.00 94.50 204 CYS A C 1
ATOM 1664 O O . CYS A 1 204 ? 5.917 5.506 -6.829 1.00 94.50 204 CYS A O 1
ATOM 1666 N N . MET A 1 205 ? 7.145 6.317 -8.525 1.00 92.75 205 MET A N 1
ATOM 1667 C CA . MET A 1 205 ? 7.411 7.629 -7.932 1.00 92.75 205 MET A CA 1
ATOM 1668 C C . MET A 1 205 ? 6.140 8.458 -7.724 1.00 92.75 205 MET A C 1
ATOM 1670 O O . MET A 1 205 ? 5.989 9.089 -6.685 1.00 92.75 205 MET A O 1
ATOM 1674 N N . THR A 1 206 ? 5.191 8.441 -8.663 1.00 94.00 206 THR A N 1
ATOM 1675 C CA . THR A 1 206 ? 3.941 9.210 -8.540 1.00 94.00 206 THR A CA 1
ATOM 1676 C C . THR A 1 206 ? 2.948 8.583 -7.571 1.00 94.00 206 THR A C 1
ATOM 1678 O O . THR A 1 206 ? 2.077 9.289 -7.063 1.00 94.00 206 THR A O 1
ATOM 1681 N N . TYR A 1 207 ? 3.051 7.269 -7.336 1.00 95.75 207 TYR A N 1
ATOM 1682 C CA . TYR A 1 207 ? 2.227 6.570 -6.354 1.00 95.75 207 TYR A CA 1
ATOM 1683 C C . TYR A 1 207 ? 2.766 6.783 -4.937 1.00 95.75 207 TYR A C 1
ATOM 1685 O O . TYR A 1 207 ? 2.040 7.284 -4.084 1.00 95.75 207 TYR A O 1
ATOM 1693 N N . PHE A 1 208 ? 4.045 6.466 -4.699 1.00 93.50 208 PHE A N 1
ATOM 1694 C CA . PHE A 1 208 ? 4.638 6.504 -3.357 1.00 93.50 208 PHE A CA 1
ATOM 1695 C C . PHE A 1 208 ? 5.140 7.889 -2.923 1.00 93.50 208 PHE A C 1
ATOM 1697 O O . PHE A 1 208 ? 5.152 8.164 -1.727 1.00 93.50 208 PHE A O 1
ATOM 1704 N N . ARG A 1 209 ? 5.512 8.768 -3.863 1.00 91.56 209 ARG A N 1
ATOM 1705 C CA . ARG A 1 209 ? 5.930 10.164 -3.624 1.00 91.56 209 ARG A CA 1
ATOM 1706 C C . ARG A 1 209 ? 6.922 10.307 -2.458 1.00 91.56 209 ARG A C 1
ATOM 1708 O O . ARG A 1 209 ? 8.002 9.724 -2.516 1.00 91.56 209 ARG A O 1
ATOM 1715 N N . GLU A 1 210 ? 6.562 11.049 -1.413 1.00 88.38 210 GLU A N 1
ATOM 1716 C CA . GLU A 1 210 ? 7.368 11.304 -0.207 1.00 88.38 210 GLU A CA 1
ATOM 1717 C C . GLU A 1 210 ? 7.824 10.025 0.522 1.00 88.38 210 GLU A C 1
ATOM 1719 O O . GLU A 1 210 ? 8.925 9.975 1.068 1.00 88.38 210 GLU A O 1
ATOM 1724 N N . ALA A 1 211 ? 7.053 8.931 0.449 1.00 90.19 211 ALA A N 1
ATOM 1725 C CA . ALA A 1 211 ? 7.415 7.665 1.090 1.00 90.19 211 ALA A CA 1
ATOM 1726 C C . ALA A 1 211 ? 8.700 7.048 0.506 1.00 90.19 211 ALA A C 1
ATOM 1728 O O . ALA A 1 211 ? 9.374 6.263 1.180 1.00 90.19 211 ALA A O 1
ATOM 1729 N N . VAL A 1 212 ? 9.060 7.398 -0.736 1.00 89.50 212 VAL A N 1
ATOM 1730 C CA . VAL A 1 212 ? 10.289 6.920 -1.384 1.00 89.50 212 VAL A CA 1
ATOM 1731 C C . VAL A 1 212 ? 11.530 7.469 -0.681 1.00 89.50 212 VAL A C 1
ATOM 1733 O O . VAL A 1 212 ? 12.488 6.725 -0.497 1.00 89.50 212 VAL A O 1
ATOM 1736 N N . VAL A 1 213 ? 11.507 8.732 -0.242 1.00 84.25 213 VAL A N 1
ATOM 1737 C CA . VAL A 1 213 ? 12.661 9.386 0.405 1.00 84.25 213 VAL A CA 1
ATOM 1738 C C . VAL A 1 213 ? 12.944 8.781 1.775 1.00 84.25 213 VAL A C 1
ATOM 1740 O O . VAL A 1 213 ? 14.098 8.522 2.114 1.00 84.25 213 VAL A O 1
ATOM 1743 N N . ASN A 1 214 ? 11.889 8.460 2.522 1.00 83.00 214 ASN A N 1
ATOM 1744 C CA . ASN A 1 214 ? 12.005 7.787 3.815 1.00 83.00 214 ASN A CA 1
ATOM 1745 C C . ASN A 1 214 ? 12.525 6.345 3.698 1.00 83.00 214 ASN A C 1
ATOM 1747 O O . ASN A 1 214 ? 13.073 5.804 4.659 1.00 83.00 214 ASN A O 1
ATOM 1751 N N . THR A 1 215 ? 12.380 5.714 2.528 1.00 88.62 215 THR A N 1
ATOM 1752 C CA . THR A 1 215 ? 12.708 4.299 2.327 1.00 88.62 215 THR A CA 1
ATOM 1753 C C . THR A 1 215 ? 14.065 4.141 1.636 1.00 88.62 215 THR A C 1
ATOM 1755 O O . THR A 1 215 ? 14.152 4.016 0.414 1.00 88.62 215 THR A O 1
ATOM 1758 N N . GLN A 1 216 ? 15.144 4.082 2.423 1.00 84.25 216 GLN A N 1
ATOM 1759 C CA . GLN A 1 216 ? 16.517 3.933 1.905 1.00 84.25 216 GLN A CA 1
ATOM 1760 C C . GLN A 1 216 ? 16.695 2.689 1.018 1.00 84.25 216 GLN A C 1
ATOM 1762 O O . GLN A 1 216 ? 17.337 2.754 -0.029 1.00 84.25 216 GLN A O 1
ATOM 1767 N N . GLU A 1 217 ? 16.079 1.566 1.394 1.00 89.44 217 GLU A N 1
ATOM 1768 C CA . GLU A 1 217 ? 16.142 0.313 0.628 1.00 89.44 217 GLU A CA 1
ATOM 1769 C C . GLU A 1 217 ? 15.554 0.462 -0.785 1.00 89.44 217 GLU A C 1
ATOM 1771 O O . GLU A 1 217 ? 16.064 -0.118 -1.746 1.00 89.44 217 GLU A O 1
ATOM 1776 N N . LEU A 1 218 ? 14.510 1.283 -0.936 1.00 91.25 218 LEU A N 1
ATOM 1777 C CA . LEU A 1 218 ? 13.909 1.564 -2.234 1.00 91.25 218 LEU A CA 1
ATOM 1778 C C . LEU A 1 218 ? 14.804 2.477 -3.076 1.00 91.25 218 LEU A C 1
ATOM 1780 O O . LEU A 1 218 ? 14.946 2.233 -4.271 1.00 91.25 218 LEU A O 1
ATOM 1784 N N . LEU A 1 219 ? 15.437 3.492 -2.478 1.00 89.62 219 LEU A N 1
ATOM 1785 C CA . LEU A 1 219 ? 16.402 4.347 -3.182 1.00 89.62 219 LEU A CA 1
ATOM 1786 C C . LEU A 1 219 ? 17.568 3.522 -3.745 1.00 89.62 219 LEU A C 1
ATOM 1788 O O . LEU A 1 219 ? 17.913 3.649 -4.922 1.00 89.62 219 LEU A O 1
ATOM 1792 N N . ASP A 1 220 ? 18.107 2.607 -2.941 1.00 89.56 220 ASP A N 1
ATOM 1793 C CA . ASP A 1 220 ? 19.140 1.662 -3.365 1.00 89.56 220 ASP A CA 1
ATOM 1794 C C . ASP A 1 220 ? 18.672 0.789 -4.539 1.00 89.56 220 ASP A C 1
ATOM 1796 O O . ASP A 1 220 ? 19.384 0.629 -5.537 1.00 89.56 220 ASP A O 1
ATOM 1800 N N . LEU A 1 221 ? 17.451 0.256 -4.441 1.00 92.81 221 LEU A N 1
ATOM 1801 C CA . LEU A 1 221 ? 16.833 -0.566 -5.477 1.00 92.81 221 LEU A CA 1
ATOM 1802 C C . LEU A 1 221 ? 16.601 0.211 -6.780 1.00 92.81 221 LEU A C 1
ATOM 1804 O O . LEU A 1 221 ? 16.763 -0.353 -7.868 1.00 92.81 221 LEU A O 1
ATOM 1808 N N . LEU A 1 222 ? 16.212 1.486 -6.695 1.00 92.44 222 LEU A N 1
ATOM 1809 C CA . LEU A 1 222 ? 15.995 2.365 -7.844 1.00 92.44 222 LEU A CA 1
ATOM 1810 C C . LEU A 1 222 ? 17.305 2.609 -8.595 1.00 92.44 222 LEU A C 1
ATOM 1812 O O . LEU A 1 222 ? 17.345 2.388 -9.808 1.00 92.44 222 LEU A O 1
ATOM 1816 N N . VAL A 1 223 ? 18.384 2.943 -7.878 1.00 90.88 223 VAL A N 1
ATOM 1817 C CA . VAL A 1 223 ? 19.724 3.112 -8.463 1.00 90.88 223 VAL A CA 1
ATOM 1818 C C . VAL A 1 223 ? 20.213 1.822 -9.120 1.00 90.88 223 VAL A C 1
ATOM 1820 O O . VAL A 1 223 ? 20.713 1.829 -10.248 1.00 90.88 223 VAL A O 1
ATOM 1823 N N . GLU A 1 224 ? 20.079 0.684 -8.435 1.00 92.31 224 GLU A N 1
ATOM 1824 C CA . GLU A 1 224 ? 20.504 -0.604 -8.985 1.00 92.31 224 GLU A CA 1
ATOM 1825 C C . GLU A 1 224 ? 19.707 -0.959 -10.252 1.00 92.31 224 GLU A C 1
ATOM 1827 O O . GLU A 1 224 ? 20.263 -1.443 -11.244 1.00 92.31 224 GLU A O 1
ATOM 1832 N N . SER A 1 225 ? 18.400 -0.700 -10.239 1.00 94.19 225 SER A N 1
ATOM 1833 C CA . SER A 1 225 ? 17.508 -0.961 -11.368 1.00 94.19 225 SER A CA 1
ATOM 1834 C C . SER A 1 225 ? 17.844 -0.087 -12.576 1.00 94.19 225 SER A C 1
ATOM 1836 O O . SER A 1 225 ? 17.920 -0.600 -13.695 1.00 94.19 225 SER A O 1
ATOM 1838 N N . GLU A 1 226 ? 18.121 1.198 -12.355 1.00 93.31 226 GLU A N 1
ATOM 1839 C CA . GLU A 1 226 ? 18.540 2.137 -13.395 1.00 93.31 226 GLU A CA 1
ATOM 1840 C C . GLU A 1 226 ? 19.851 1.684 -14.055 1.00 93.31 226 GLU A C 1
ATOM 1842 O O . GLU A 1 226 ? 19.929 1.520 -15.278 1.00 93.31 226 GLU A O 1
ATOM 1847 N N . ASN A 1 227 ? 20.849 1.338 -13.239 1.00 91.69 227 ASN A N 1
ATOM 1848 C CA . ASN A 1 227 ? 22.127 0.805 -13.705 1.00 91.69 227 ASN A CA 1
ATOM 1849 C C . ASN A 1 227 ? 21.971 -0.488 -14.520 1.00 91.69 227 ASN A C 1
ATOM 1851 O O . ASN A 1 227 ? 22.659 -0.682 -15.530 1.00 91.69 227 ASN A O 1
ATOM 1855 N N . LYS A 1 228 ? 21.053 -1.382 -14.130 1.00 93.44 228 LYS A N 1
ATOM 1856 C CA . LYS A 1 228 ? 20.759 -2.613 -14.884 1.00 93.44 228 LYS A CA 1
ATOM 1857 C C . LYS A 1 228 ? 20.141 -2.315 -16.249 1.00 93.44 228 LYS A C 1
ATOM 1859 O O . LYS A 1 228 ? 20.529 -2.949 -17.233 1.00 93.44 228 LYS A O 1
ATOM 1864 N N . ILE A 1 229 ? 19.226 -1.350 -16.334 1.00 93.75 229 ILE A N 1
ATOM 1865 C CA . ILE A 1 229 ? 18.602 -0.935 -17.600 1.00 93.75 229 ILE A CA 1
ATOM 1866 C C . ILE A 1 229 ? 19.639 -0.307 -18.536 1.00 93.75 229 ILE A C 1
ATOM 1868 O O . ILE A 1 229 ? 19.752 -0.729 -19.691 1.00 93.75 229 ILE A O 1
ATOM 1872 N N . GLN A 1 230 ? 20.468 0.611 -18.033 1.00 92.12 230 GLN A N 1
ATOM 1873 C CA . GLN A 1 230 ? 21.569 1.181 -18.815 1.00 92.12 230 GLN A CA 1
ATOM 1874 C C . GLN A 1 230 ? 22.537 0.094 -19.287 1.00 92.12 230 GLN A C 1
ATOM 1876 O O . GLN A 1 230 ? 22.907 0.044 -20.459 1.00 92.12 230 GLN A O 1
ATOM 1881 N N . THR A 1 231 ? 22.913 -0.830 -18.399 1.00 91.69 231 THR A N 1
ATOM 1882 C CA . THR A 1 231 ? 23.801 -1.949 -18.741 1.00 91.69 231 THR A CA 1
ATOM 1883 C C . THR A 1 231 ? 23.193 -2.848 -19.817 1.00 91.69 231 THR A C 1
ATOM 1885 O O . THR A 1 231 ? 23.913 -3.326 -20.693 1.00 91.69 231 THR A O 1
ATOM 1888 N N . ARG A 1 232 ? 21.872 -3.058 -19.813 1.00 92.00 232 ARG A N 1
ATOM 1889 C CA . ARG A 1 232 ? 21.189 -3.830 -20.857 1.00 92.00 232 ARG A CA 1
ATOM 1890 C C . ARG A 1 232 ? 21.284 -3.160 -22.230 1.00 92.00 232 ARG A C 1
ATOM 1892 O O . ARG A 1 232 ? 21.541 -3.861 -23.208 1.00 92.00 232 ARG A O 1
ATOM 1899 N N . ILE A 1 233 ? 21.131 -1.838 -22.297 1.00 91.50 233 ILE A N 1
ATOM 1900 C CA . ILE A 1 233 ? 21.301 -1.053 -23.533 1.00 91.50 233 ILE A CA 1
ATOM 1901 C C . ILE A 1 233 ? 22.758 -1.124 -24.015 1.00 91.50 233 ILE A C 1
ATOM 1903 O O . ILE A 1 233 ? 23.007 -1.443 -25.175 1.00 91.50 233 ILE A O 1
ATOM 1907 N N . LYS A 1 234 ? 23.720 -0.938 -23.101 1.00 91.19 234 LYS A N 1
ATOM 1908 C CA . LYS A 1 234 ? 25.166 -1.077 -23.353 1.00 91.19 234 LYS A CA 1
ATOM 1909 C C . LYS A 1 234 ? 25.514 -2.448 -23.963 1.00 91.19 234 LYS A C 1
ATOM 1911 O O . LYS A 1 234 ? 26.159 -2.527 -25.007 1.00 91.19 234 LYS A O 1
ATOM 1916 N N . ILE A 1 235 ? 25.001 -3.540 -23.380 1.00 89.88 235 ILE A N 1
ATOM 1917 C CA . ILE A 1 235 ? 25.167 -4.909 -23.913 1.00 89.88 235 ILE A CA 1
ATOM 1918 C C . ILE A 1 235 ? 24.587 -5.042 -25.327 1.00 89.88 235 ILE A C 1
ATOM 1920 O O . ILE A 1 235 ? 25.188 -5.714 -26.160 1.00 89.88 235 ILE A O 1
ATOM 1924 N N . GLY A 1 236 ? 23.458 -4.392 -25.620 1.00 87.31 236 GLY A N 1
ATOM 1925 C CA . GLY A 1 236 ? 22.876 -4.381 -26.965 1.00 87.31 236 GLY A CA 1
ATOM 1926 C C . GLY A 1 236 ? 23.779 -3.746 -28.031 1.00 87.31 236 GLY A C 1
ATOM 1927 O O . GLY A 1 236 ? 23.666 -4.096 -29.199 1.00 87.31 236 GLY A O 1
ATOM 1928 N N . LEU A 1 237 ? 24.696 -2.862 -27.629 1.00 87.50 237 LEU A N 1
ATOM 1929 C CA . LEU A 1 237 ? 25.703 -2.219 -28.485 1.00 87.50 237 LEU A CA 1
ATOM 1930 C C . LEU A 1 237 ? 27.086 -2.889 -28.396 1.00 87.50 237 LEU A C 1
ATOM 1932 O O . LEU A 1 237 ? 28.073 -2.349 -28.891 1.00 87.50 237 LEU A O 1
ATOM 1936 N N . ASN A 1 238 ? 27.166 -4.060 -27.755 1.00 87.25 238 ASN A N 1
ATOM 1937 C CA . ASN A 1 238 ? 28.387 -4.843 -27.566 1.00 87.25 238 ASN A CA 1
ATOM 1938 C C . ASN A 1 238 ? 29.550 -4.057 -26.920 1.00 87.25 238 ASN A C 1
ATOM 1940 O O . ASN A 1 238 ? 30.723 -4.260 -27.233 1.00 87.25 238 ASN A O 1
ATOM 1944 N N . SER A 1 239 ? 29.242 -3.133 -26.006 1.00 87.56 239 SER A N 1
ATOM 1945 C CA . SER A 1 239 ? 30.252 -2.419 -25.224 1.00 87.56 239 SER A CA 1
ATOM 1946 C C . SER A 1 239 ? 29.716 -2.065 -23.845 1.00 87.56 239 SER A C 1
ATOM 1948 O O . SER A 1 239 ? 28.561 -1.694 -23.707 1.00 87.56 239 SER A O 1
ATOM 1950 N N . LYS A 1 240 ? 30.554 -2.148 -22.808 1.00 84.62 240 LYS A N 1
ATOM 1951 C CA . LYS A 1 240 ? 30.225 -1.700 -21.439 1.00 84.62 240 LYS A CA 1
ATOM 1952 C C . LYS A 1 240 ? 31.092 -0.531 -20.964 1.00 84.62 240 LYS A C 1
ATOM 1954 O O . LYS A 1 240 ? 31.000 -0.135 -19.808 1.00 84.62 240 LYS A O 1
ATOM 1959 N N . MET A 1 241 ? 31.948 -0.004 -21.836 1.00 81.56 241 MET A N 1
ATOM 1960 C CA . MET A 1 241 ? 32.964 0.981 -21.472 1.00 81.56 241 MET A CA 1
ATOM 1961 C C . MET A 1 241 ? 32.311 2.333 -21.126 1.00 81.56 241 MET A C 1
ATOM 1963 O O . MET A 1 241 ? 31.649 2.892 -21.999 1.00 81.56 241 MET A O 1
ATOM 1967 N N . PRO A 1 2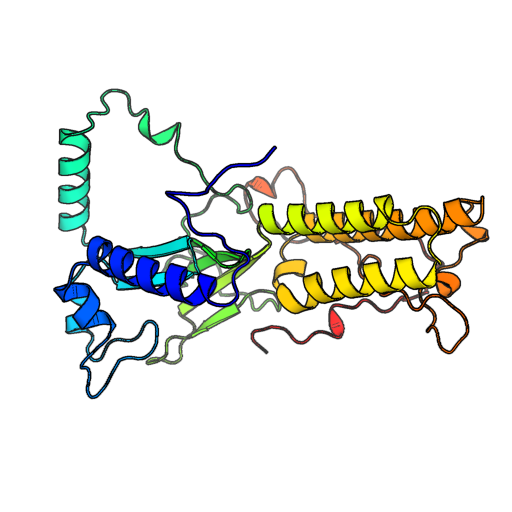42 ? 32.486 2.879 -19.905 1.00 77.62 242 PRO A N 1
ATOM 1968 C CA . PRO A 1 242 ? 31.805 4.105 -19.474 1.00 77.62 242 PRO A CA 1
ATOM 1969 C C . PRO A 1 242 ? 32.033 5.309 -20.395 1.00 77.62 242 PRO A C 1
ATOM 1971 O O . PRO A 1 242 ? 31.079 6.007 -20.719 1.00 77.62 242 PRO A O 1
ATOM 1974 N N . SER A 1 243 ? 33.252 5.483 -20.914 1.00 82.50 243 SER A N 1
ATOM 1975 C CA . SER A 1 243 ? 33.612 6.588 -21.818 1.00 82.50 243 SER A CA 1
ATOM 1976 C C . SER A 1 243 ? 32.826 6.617 -23.133 1.00 82.50 243 SER A C 1
ATOM 1978 O O . SER A 1 243 ? 32.703 7.668 -23.751 1.00 82.50 243 SER A O 1
ATOM 1980 N N . ARG A 1 244 ? 32.273 5.479 -23.575 1.00 84.50 244 ARG A N 1
ATOM 1981 C CA . ARG A 1 244 ? 31.437 5.399 -24.787 1.00 84.50 244 ARG A CA 1
ATOM 1982 C C . ARG A 1 244 ? 29.972 5.736 -24.533 1.00 84.50 244 ARG A C 1
ATOM 1984 O O . ARG A 1 244 ? 29.212 5.884 -25.484 1.00 84.50 244 ARG A O 1
ATOM 1991 N N . PHE A 1 245 ? 29.572 5.808 -23.268 1.00 85.50 245 PHE A N 1
ATOM 1992 C CA . PHE A 1 245 ? 28.185 5.983 -22.857 1.00 85.50 245 PHE A CA 1
ATOM 1993 C C . PHE A 1 245 ? 28.066 7.102 -21.822 1.00 85.50 245 PHE A C 1
ATOM 1995 O O . PHE A 1 245 ? 27.703 6.820 -20.674 1.00 85.50 245 PHE A O 1
ATOM 2002 N N . PRO A 1 246 ? 28.371 8.354 -22.210 1.00 85.75 246 PRO A N 1
ATOM 2003 C CA . PRO A 1 246 ? 28.129 9.493 -21.341 1.00 85.75 246 PRO A CA 1
ATOM 2004 C C . PRO A 1 246 ? 26.626 9.613 -21.015 1.00 85.75 246 PRO A C 1
ATOM 2006 O O . PRO A 1 246 ? 25.791 9.213 -21.839 1.00 85.75 246 PRO A O 1
ATOM 2009 N N . PRO A 1 247 ? 26.257 10.185 -19.852 1.00 85.19 247 PRO A N 1
ATOM 2010 C CA . PRO A 1 247 ? 24.866 10.331 -19.406 1.00 85.19 247 PRO A CA 1
ATOM 2011 C C . PRO A 1 247 ? 23.925 10.927 -20.460 1.00 85.19 247 PRO A C 1
ATOM 2013 O O . PRO A 1 247 ? 22.775 10.506 -20.591 1.00 85.19 247 PRO A O 1
ATOM 2016 N N . VAL A 1 248 ? 24.443 11.855 -21.269 1.00 86.31 248 VAL A N 1
ATOM 2017 C CA . VAL A 1 248 ? 23.720 12.524 -22.358 1.00 86.31 248 VAL A CA 1
ATOM 2018 C C . VAL A 1 248 ? 23.013 11.534 -23.295 1.00 86.31 248 VAL A C 1
ATOM 2020 O O . VAL A 1 248 ? 21.870 11.779 -23.660 1.00 86.31 248 VAL A O 1
ATOM 2023 N N . VAL A 1 249 ? 23.615 10.378 -23.604 1.00 88.00 249 VAL A N 1
ATOM 2024 C CA . VAL A 1 249 ? 23.041 9.366 -24.518 1.00 88.00 249 VAL A CA 1
ATOM 2025 C C . VAL A 1 249 ? 21.744 8.764 -23.968 1.00 88.00 249 VAL A C 1
ATOM 2027 O O . VAL A 1 249 ? 20.844 8.398 -24.728 1.00 88.00 249 VAL A O 1
ATOM 2030 N N . PHE A 1 250 ? 21.634 8.653 -22.644 1.00 90.25 250 PHE A N 1
ATOM 2031 C CA . PHE A 1 250 ? 20.464 8.077 -21.988 1.00 90.25 250 PHE A CA 1
ATOM 2032 C C . PHE A 1 250 ? 19.385 9.126 -21.720 1.00 90.25 250 PHE A C 1
ATOM 2034 O O . PHE A 1 250 ? 18.212 8.858 -21.976 1.00 90.25 250 PHE A O 1
ATOM 2041 N N . TYR A 1 251 ? 19.766 10.302 -21.222 1.00 90.88 251 TYR A N 1
ATOM 2042 C CA . TYR A 1 251 ? 18.818 11.247 -20.620 1.00 90.88 251 TYR A CA 1
ATOM 2043 C C . TYR A 1 251 ? 18.322 12.347 -21.555 1.00 90.88 251 TYR A C 1
ATOM 2045 O O . TYR A 1 251 ? 17.303 12.972 -21.267 1.00 90.88 251 TYR A O 1
ATOM 2053 N N . THR A 1 252 ? 19.003 12.608 -22.673 1.00 88.94 252 THR A N 1
ATOM 2054 C CA . THR A 1 252 ? 18.521 13.640 -23.600 1.00 88.94 252 THR A CA 1
ATOM 2055 C C . THR A 1 252 ? 17.182 13.237 -24.230 1.00 88.94 252 THR A C 1
ATOM 2057 O O . THR A 1 252 ? 16.992 12.058 -24.552 1.00 88.94 252 THR A O 1
ATOM 2060 N N . PRO A 1 253 ? 16.240 14.190 -24.393 1.00 92.31 253 PRO A N 1
ATOM 2061 C CA . PRO A 1 253 ? 14.912 13.922 -24.933 1.00 92.31 253 PRO A CA 1
ATOM 2062 C C . PRO A 1 253 ? 14.936 13.183 -26.271 1.00 92.31 253 PRO A C 1
ATOM 2064 O O . PRO A 1 253 ? 15.830 13.370 -27.098 1.00 92.31 253 PRO A O 1
ATOM 2067 N N . THR A 1 254 ? 13.898 12.382 -26.510 1.00 91.31 254 THR A N 1
ATOM 2068 C CA . THR A 1 254 ? 13.757 11.624 -27.766 1.00 91.31 254 THR A CA 1
ATOM 2069 C C . THR A 1 254 ? 13.666 12.525 -28.998 1.00 91.31 254 THR A C 1
ATOM 2071 O O . THR A 1 254 ? 14.148 12.154 -30.065 1.00 91.31 254 THR A O 1
ATOM 2074 N N . GLU A 1 255 ? 13.139 13.738 -28.835 1.00 90.62 255 GLU A N 1
ATOM 2075 C CA . GLU A 1 255 ? 13.073 14.782 -29.866 1.00 90.62 255 GLU A CA 1
ATOM 2076 C C . GLU A 1 255 ? 14.460 15.241 -30.340 1.00 90.62 255 GLU A C 1
ATOM 2078 O O . GLU A 1 255 ? 14.626 15.620 -31.495 1.00 90.62 255 GLU A O 1
ATOM 2083 N N . LEU A 1 256 ? 15.473 15.142 -29.473 1.00 90.94 256 LEU A N 1
ATOM 2084 C CA . LEU A 1 256 ? 16.872 15.447 -29.787 1.00 90.94 256 LEU A CA 1
ATOM 2085 C C . LEU A 1 256 ? 17.660 14.199 -30.230 1.00 90.94 256 LEU A C 1
ATOM 2087 O O . LEU A 1 256 ? 18.886 14.225 -30.298 1.00 90.94 256 LEU A O 1
ATOM 2091 N N . GLY A 1 257 ? 16.966 13.098 -30.540 1.00 85.31 257 GLY A N 1
ATOM 2092 C CA . GLY A 1 257 ? 17.548 11.899 -31.149 1.00 85.31 257 GLY A CA 1
ATOM 2093 C C . GLY A 1 257 ? 18.072 10.837 -30.178 1.00 85.31 257 GLY A C 1
ATOM 2094 O O . GLY A 1 257 ? 18.679 9.865 -30.629 1.00 85.31 257 GLY A O 1
ATOM 2095 N N . CYS A 1 258 ? 17.837 10.978 -28.872 1.00 90.56 258 CYS A N 1
ATOM 2096 C CA . CYS A 1 258 ? 18.310 10.032 -27.855 1.00 90.56 258 CYS A CA 1
ATOM 2097 C C . CYS A 1 258 ? 17.164 9.273 -27.165 1.00 90.56 258 CYS A C 1
ATOM 2099 O O . CYS A 1 258 ? 16.070 9.141 -27.711 1.00 90.56 258 CYS A O 1
ATOM 2101 N N . LEU A 1 259 ? 17.423 8.668 -26.000 1.00 90.56 259 LEU A N 1
ATOM 2102 C CA . LEU A 1 259 ? 16.492 7.729 -25.367 1.00 90.56 259 LEU A CA 1
ATOM 2103 C C . LEU A 1 259 ? 15.430 8.381 -24.473 1.00 90.56 259 LEU A C 1
ATOM 2105 O O . LEU A 1 259 ? 14.407 7.743 -24.230 1.00 90.56 259 LEU A O 1
ATOM 2109 N N . GLY A 1 260 ? 15.649 9.607 -23.987 1.00 92.06 260 GLY A N 1
ATOM 2110 C CA . GLY A 1 260 ? 14.735 10.291 -23.069 1.00 92.06 260 GLY A CA 1
ATOM 2111 C C . GLY A 1 260 ? 14.442 9.491 -21.798 1.00 92.06 260 GLY A C 1
ATOM 2112 O O . GLY A 1 260 ? 13.297 9.440 -21.349 1.00 92.06 260 GLY A O 1
ATOM 2113 N N . MET A 1 261 ? 15.438 8.785 -21.260 1.00 93.38 261 MET A N 1
ATOM 2114 C CA . MET A 1 261 ? 15.290 8.030 -20.018 1.00 93.38 261 MET A CA 1
ATOM 2115 C C . MET A 1 261 ? 15.121 9.000 -18.843 1.00 93.38 261 MET A C 1
ATOM 2117 O O . MET A 1 261 ? 15.773 10.038 -18.802 1.00 93.38 261 MET A O 1
ATOM 2121 N N . LEU A 1 262 ? 14.253 8.678 -17.887 1.00 92.56 262 LEU A N 1
ATOM 2122 C CA . LEU A 1 262 ? 14.120 9.440 -16.647 1.00 92.56 262 LEU A CA 1
ATOM 2123 C C . LEU A 1 262 ? 15.099 8.912 -15.599 1.00 92.56 262 LEU A C 1
ATOM 2125 O O . LEU A 1 262 ? 15.232 7.694 -15.437 1.00 92.56 262 LEU A O 1
ATOM 2129 N N . SER A 1 263 ? 15.738 9.844 -14.893 1.00 88.62 263 SER A N 1
ATOM 2130 C CA . SER A 1 263 ? 16.702 9.571 -13.828 1.00 88.62 263 SER A CA 1
ATOM 2131 C C . SER A 1 263 ? 16.056 9.679 -12.451 1.00 88.62 263 SER A C 1
ATOM 2133 O O . SER A 1 263 ? 15.297 10.614 -12.167 1.00 88.62 263 SER A O 1
ATOM 2135 N N . VAL A 1 264 ? 16.409 8.736 -11.577 1.00 80.44 264 VAL A N 1
ATOM 2136 C CA . VAL A 1 264 ? 16.194 8.855 -10.126 1.00 80.44 264 VAL A CA 1
ATOM 2137 C C . VAL A 1 264 ? 17.484 8.588 -9.341 1.00 80.44 264 VAL A C 1
ATOM 2139 O O . VAL A 1 264 ? 17.631 9.069 -8.221 1.00 80.44 264 VAL A O 1
ATOM 2142 N N . GLY A 1 265 ? 18.446 7.869 -9.924 1.00 69.56 265 GLY A N 1
ATOM 2143 C CA . GLY A 1 265 ? 19.616 7.360 -9.221 1.00 69.56 265 GLY A CA 1
ATOM 2144 C C . GLY A 1 265 ? 20.789 8.324 -9.042 1.00 69.56 265 GLY A C 1
ATOM 2145 O O . GLY A 1 265 ? 21.727 7.998 -8.317 1.00 69.56 265 GLY A O 1
ATOM 2146 N N . HIS A 1 266 ? 20.746 9.521 -9.631 1.00 69.06 266 HIS A N 1
ATOM 2147 C CA . HIS A 1 266 ? 21.770 10.557 -9.432 1.00 69.06 266 HIS A CA 1
ATOM 2148 C C . HIS A 1 266 ? 21.609 11.335 -8.113 1.00 69.06 266 HIS A C 1
ATOM 2150 O O . HIS A 1 266 ? 22.020 12.487 -8.009 1.00 69.06 266 HIS A O 1
ATOM 2156 N N . ILE A 1 267 ? 21.016 10.694 -7.101 1.00 67.31 267 ILE A N 1
ATOM 2157 C CA . ILE A 1 267 ? 20.874 11.228 -5.750 1.00 67.31 267 ILE A CA 1
ATOM 2158 C C . ILE A 1 267 ? 22.018 10.740 -4.856 1.00 67.31 267 ILE A C 1
ATOM 2160 O O . ILE A 1 267 ? 22.438 9.582 -4.915 1.00 67.31 267 ILE A O 1
ATOM 2164 N N . SER A 1 268 ? 22.497 11.623 -3.987 1.00 60.19 268 SER A N 1
ATOM 2165 C CA . SER A 1 268 ? 23.349 11.242 -2.864 1.00 60.19 268 SER A CA 1
ATOM 2166 C C . SER A 1 268 ? 22.491 10.547 -1.812 1.00 60.19 268 SER A C 1
ATOM 2168 O O . SER A 1 268 ? 21.665 11.189 -1.164 1.00 60.19 268 SER A O 1
ATOM 2170 N N . ILE A 1 269 ? 22.662 9.236 -1.643 1.00 63.28 269 ILE A N 1
ATOM 2171 C CA . ILE A 1 269 ? 21.856 8.466 -0.692 1.00 63.28 269 ILE A CA 1
ATOM 2172 C C . ILE A 1 269 ? 22.345 8.769 0.728 1.00 63.28 269 ILE A C 1
ATOM 2174 O O . ILE A 1 269 ? 23.546 8.627 0.993 1.00 63.28 269 ILE A O 1
ATOM 2178 N N . PRO A 1 270 ? 21.451 9.176 1.646 1.00 59.97 270 PRO A N 1
ATOM 2179 C CA . PRO A 1 270 ? 21.820 9.409 3.031 1.00 59.97 270 PRO A CA 1
ATOM 2180 C C . PRO A 1 270 ? 22.212 8.095 3.709 1.00 59.97 270 PRO A C 1
ATOM 2182 O O . PRO A 1 270 ? 21.473 7.114 3.669 1.00 59.97 270 PRO A O 1
ATOM 2185 N N . GLN A 1 271 ? 23.371 8.084 4.358 1.00 59.72 271 GLN A N 1
ATOM 2186 C CA . GLN A 1 271 ? 23.849 6.974 5.171 1.00 59.72 271 GLN A CA 1
ATOM 2187 C C . GLN A 1 271 ? 24.074 7.433 6.612 1.00 59.72 271 GLN A C 1
ATOM 2189 O O . GLN A 1 271 ? 24.625 8.499 6.886 1.00 59.72 271 GLN A O 1
ATOM 2194 N N . SER A 1 272 ? 23.651 6.589 7.543 1.00 63.97 272 SER A N 1
ATOM 2195 C CA . SER A 1 272 ? 23.937 6.694 8.973 1.00 63.97 272 SER A CA 1
ATOM 2196 C C . SER A 1 272 ? 24.729 5.466 9.421 1.00 63.97 272 SER A C 1
ATOM 2198 O O . SER A 1 272 ? 24.773 4.460 8.710 1.00 63.97 272 SER A O 1
ATOM 2200 N N . ASP A 1 273 ? 25.317 5.508 10.616 1.00 61.25 273 ASP A N 1
ATOM 2201 C CA . ASP A 1 273 ? 25.988 4.342 11.200 1.00 61.25 273 ASP A CA 1
ATOM 2202 C C . ASP A 1 273 ? 25.033 3.129 11.274 1.00 61.25 273 ASP A C 1
ATOM 2204 O O . ASP A 1 273 ? 24.021 3.133 11.987 1.00 61.25 273 ASP A O 1
ATOM 2208 N N . LEU A 1 274 ? 25.366 2.065 10.532 1.00 64.44 274 LEU A N 1
ATOM 2209 C CA . LEU A 1 274 ? 24.576 0.835 10.435 1.00 64.44 274 LEU A CA 1
ATOM 2210 C C . LEU A 1 274 ? 24.410 0.132 11.791 1.00 64.44 274 LEU A C 1
ATOM 2212 O O . LEU A 1 274 ? 23.442 -0.608 11.976 1.00 64.44 274 LEU A O 1
ATOM 2216 N N . ARG A 1 275 ? 25.316 0.367 12.751 1.00 57.56 275 ARG A N 1
ATOM 2217 C CA . ARG A 1 275 ? 25.242 -0.234 14.089 1.00 57.56 275 ARG A CA 1
ATOM 2218 C C . ARG A 1 275 ? 24.092 0.338 14.917 1.00 57.56 275 ARG A C 1
ATOM 2220 O O . ARG A 1 275 ? 23.402 -0.423 15.591 1.00 57.56 275 ARG A O 1
ATOM 2227 N N . TRP A 1 276 ? 23.878 1.651 14.845 1.00 58.09 276 TRP A N 1
ATOM 2228 C CA . TRP A 1 276 ? 22.883 2.359 15.658 1.00 58.09 276 TRP A CA 1
ATOM 2229 C C . TRP A 1 276 ? 21.575 2.648 14.915 1.00 58.09 276 TRP A C 1
ATOM 2231 O O . TRP A 1 276 ? 20.535 2.742 15.563 1.00 58.09 276 TRP A O 1
ATOM 2241 N N . SER A 1 277 ? 21.592 2.665 13.576 1.00 60.56 277 SER A N 1
ATOM 2242 C CA . SER A 1 277 ? 20.395 2.846 12.728 1.00 60.56 277 SER A CA 1
ATOM 2243 C C . SER A 1 277 ? 19.250 1.865 13.026 1.00 60.56 277 SER A C 1
ATOM 2245 O O . SER A 1 277 ? 18.082 2.204 12.867 1.00 60.56 277 SER A O 1
ATOM 2247 N N . LYS A 1 278 ? 19.564 0.653 13.507 1.00 57.69 278 LYS A N 1
ATOM 2248 C CA . LYS A 1 278 ? 18.562 -0.363 13.872 1.00 57.69 278 LYS A CA 1
ATOM 2249 C C . LYS A 1 278 ? 17.832 -0.067 15.187 1.00 57.69 278 LYS A C 1
ATOM 2251 O O . LYS A 1 278 ? 16.742 -0.589 15.403 1.00 57.69 278 LYS A O 1
ATOM 2256 N N . GLN A 1 279 ? 18.442 0.709 16.084 1.00 55.00 279 GLN A N 1
ATOM 2257 C CA . GLN A 1 279 ? 17.909 0.982 17.424 1.00 55.00 279 GLN A CA 1
ATOM 2258 C C . GLN A 1 279 ? 17.264 2.363 17.515 1.00 55.00 279 GLN A C 1
ATOM 2260 O O . GLN A 1 279 ? 16.205 2.507 18.124 1.00 55.00 279 GLN A O 1
ATOM 2265 N N . THR A 1 280 ? 17.864 3.372 16.888 1.00 59.69 280 THR A N 1
ATOM 2266 C CA . THR A 1 280 ? 17.355 4.744 16.878 1.00 59.69 280 THR A CA 1
ATOM 2267 C C . THR A 1 280 ? 17.556 5.380 15.507 1.00 59.69 280 THR A C 1
ATOM 2269 O O . THR A 1 280 ? 18.467 5.017 14.762 1.00 59.69 280 THR A O 1
ATOM 2272 N N . ASN A 1 281 ? 16.716 6.366 15.177 1.00 58.41 281 ASN A N 1
ATOM 2273 C CA . ASN A 1 281 ? 16.938 7.232 14.019 1.00 58.41 281 ASN A CA 1
ATOM 2274 C C . ASN A 1 281 ? 18.110 8.174 14.326 1.00 58.41 281 ASN A C 1
ATOM 2276 O O . ASN A 1 281 ? 17.908 9.343 14.655 1.00 58.41 281 ASN A O 1
ATOM 2280 N N . VAL A 1 282 ? 19.337 7.660 14.262 1.00 59.38 282 VAL A N 1
ATOM 2281 C CA . VAL A 1 282 ? 20.526 8.510 14.206 1.00 59.38 282 VAL A CA 1
ATOM 2282 C C . VAL A 1 282 ? 20.411 9.320 12.917 1.00 59.38 282 VAL A C 1
ATOM 2284 O O . VAL A 1 282 ? 20.108 8.764 11.863 1.00 59.38 282 VAL A O 1
ATOM 2287 N N . GLY A 1 283 ? 20.563 10.641 13.010 1.00 61.38 283 GLY A N 1
ATOM 2288 C CA . GLY A 1 283 ? 20.492 11.521 11.845 1.00 61.38 283 GLY A CA 1
ATOM 2289 C C . GLY A 1 283 ? 21.466 11.113 10.732 1.00 61.38 283 GLY A C 1
ATOM 2290 O O . GLY A 1 283 ? 22.334 10.259 10.905 1.00 61.38 283 GLY A O 1
ATOM 2291 N N . ILE A 1 284 ? 21.327 11.746 9.571 1.00 64.81 284 ILE A N 1
ATOM 2292 C CA . ILE A 1 284 ? 22.198 11.492 8.420 1.00 64.81 284 ILE A CA 1
ATOM 2293 C C . ILE A 1 284 ? 23.610 11.978 8.769 1.00 64.81 284 ILE A C 1
ATOM 2295 O O . ILE A 1 284 ? 23.792 13.160 9.055 1.00 64.81 284 ILE A O 1
ATOM 2299 N N . THR A 1 285 ? 24.599 11.080 8.762 1.00 68.38 285 THR A N 1
ATOM 2300 C CA . THR A 1 285 ? 26.001 11.420 9.068 1.00 68.38 285 THR A CA 1
ATOM 2301 C C . THR A 1 285 ? 26.876 11.473 7.821 1.00 68.38 285 THR A C 1
ATOM 2303 O O . THR A 1 285 ? 27.840 12.234 7.778 1.00 68.38 285 THR A O 1
ATOM 2306 N N . HIS A 1 286 ? 26.539 10.687 6.798 1.00 72.44 286 HIS A N 1
ATOM 2307 C CA . HIS A 1 286 ? 27.285 10.584 5.549 1.00 72.44 286 HIS A CA 1
ATOM 2308 C C . HIS A 1 286 ? 26.340 10.565 4.347 1.00 72.44 286 HIS A C 1
ATOM 2310 O O . HIS A 1 286 ? 25.158 10.246 4.459 1.00 72.44 286 HIS A O 1
ATOM 2316 N N . PHE A 1 287 ? 26.886 10.863 3.174 1.00 66.75 287 PHE A N 1
ATOM 2317 C CA . PHE A 1 287 ? 26.203 10.707 1.898 1.00 66.75 287 PHE A CA 1
ATOM 2318 C C . PHE A 1 287 ? 27.024 9.790 0.996 1.00 66.75 287 PHE A C 1
ATOM 2320 O O . PHE A 1 287 ? 28.246 9.920 0.924 1.00 66.75 287 PHE A O 1
ATOM 2327 N N . CYS A 1 288 ? 26.356 8.869 0.306 1.00 57.47 288 CYS A N 1
ATOM 2328 C CA . CYS A 1 288 ? 26.983 7.953 -0.639 1.00 57.47 288 CYS A CA 1
ATOM 2329 C C . CYS A 1 288 ? 26.482 8.242 -2.056 1.00 57.47 288 CYS A C 1
ATOM 2331 O O . CYS A 1 288 ? 25.286 8.131 -2.331 1.00 57.47 288 CYS A O 1
ATOM 2333 N N . SER A 1 289 ? 27.398 8.590 -2.963 1.00 65.81 289 SER A N 1
ATOM 2334 C CA . SER A 1 289 ? 27.098 8.646 -4.395 1.00 65.81 289 SER A CA 1
ATOM 2335 C C . SER A 1 289 ? 27.199 7.241 -4.987 1.00 65.81 289 SER A C 1
ATOM 2337 O O . SER A 1 289 ? 28.232 6.583 -4.859 1.00 65.81 289 SER A O 1
ATOM 2339 N N . ARG A 1 290 ? 26.121 6.764 -5.622 1.00 63.03 290 ARG A N 1
ATOM 2340 C CA . ARG A 1 290 ? 26.059 5.420 -6.227 1.00 63.03 290 ARG A CA 1
ATOM 2341 C C . ARG A 1 290 ? 26.118 5.411 -7.758 1.00 63.03 290 ARG A C 1
ATOM 2343 O O . ARG A 1 290 ? 26.137 4.333 -8.353 1.00 63.03 290 ARG A O 1
ATOM 2350 N N . MET A 1 291 ? 26.165 6.577 -8.404 1.00 65.12 291 MET A N 1
ATOM 2351 C CA . MET A 1 291 ? 26.324 6.702 -9.856 1.00 65.12 291 MET A CA 1
ATOM 2352 C C . MET A 1 291 ? 27.414 7.715 -10.201 1.00 65.12 291 MET A C 1
ATOM 2354 O O . MET A 1 291 ? 27.412 8.841 -9.706 1.00 65.12 291 MET A O 1
ATOM 2358 N N . ASN A 1 292 ? 28.315 7.323 -11.100 1.00 63.66 292 ASN A N 1
ATOM 2359 C CA . ASN A 1 292 ? 29.412 8.175 -11.551 1.00 63.66 292 ASN A CA 1
ATOM 2360 C C . ASN A 1 292 ? 28.940 9.102 -12.680 1.00 63.66 292 ASN A C 1
ATOM 2362 O O . ASN A 1 292 ? 28.279 8.649 -13.617 1.00 63.66 292 ASN A O 1
ATOM 2366 N N . HIS A 1 293 ? 29.314 10.373 -12.599 1.00 66.19 293 HIS A N 1
ATOM 2367 C CA . HIS A 1 293 ? 29.184 11.379 -13.653 1.00 66.19 293 HIS A CA 1
ATOM 2368 C C . HIS A 1 293 ? 30.414 12.293 -13.602 1.00 66.19 293 HIS A C 1
ATOM 2370 O O . HIS A 1 293 ? 31.168 12.242 -12.628 1.00 66.19 293 HIS A O 1
ATOM 2376 N N . ASP A 1 294 ? 30.636 13.066 -14.662 1.00 66.75 294 ASP A N 1
ATOM 2377 C CA . ASP A 1 294 ? 31.735 14.030 -14.702 1.00 66.75 294 ASP A CA 1
ATOM 2378 C C . ASP A 1 294 ? 31.519 15.116 -13.633 1.00 66.75 294 ASP A C 1
ATOM 2380 O O . ASP A 1 294 ? 30.376 15.472 -13.328 1.00 66.75 294 ASP A O 1
ATOM 2384 N N . GLU A 1 295 ? 32.613 15.610 -13.045 1.00 54.28 295 GLU A N 1
ATOM 2385 C CA . GLU A 1 295 ? 32.581 16.645 -12.005 1.00 54.28 295 GLU A CA 1
ATOM 2386 C C . GLU A 1 295 ? 31.767 17.858 -12.515 1.00 54.28 295 GLU A C 1
ATOM 2388 O O . GLU A 1 295 ? 31.963 18.316 -13.638 1.00 54.28 295 GLU A O 1
ATOM 2393 N N . ASP A 1 296 ? 30.794 18.314 -11.716 1.00 59.00 296 ASP A N 1
ATOM 2394 C CA . ASP A 1 296 ? 29.848 19.423 -11.973 1.00 59.00 296 ASP A CA 1
ATOM 2395 C C . ASP A 1 296 ? 28.622 19.165 -12.879 1.00 59.00 296 ASP A C 1
ATOM 2397 O O . ASP A 1 296 ? 27.809 20.073 -13.087 1.00 59.00 296 ASP A O 1
ATOM 2401 N N . GLN A 1 297 ? 28.388 17.941 -13.370 1.00 64.50 297 GLN A N 1
ATOM 2402 C CA . GLN A 1 297 ? 27.193 17.659 -14.182 1.00 64.50 297 GLN A CA 1
ATOM 2403 C C . GLN A 1 297 ? 25.966 17.241 -13.346 1.00 64.50 297 GLN A C 1
ATOM 2405 O O . GLN A 1 297 ? 25.750 16.064 -13.067 1.00 64.50 297 GLN A O 1
ATOM 2410 N N . LEU A 1 298 ? 25.081 18.189 -13.021 1.00 65.88 298 LEU A N 1
ATOM 2411 C CA . LEU A 1 298 ? 23.801 17.880 -12.368 1.00 65.88 298 LEU A CA 1
ATOM 2412 C C . LEU A 1 298 ? 22.798 17.267 -13.356 1.00 65.88 298 LEU A C 1
ATOM 2414 O O . LEU A 1 298 ? 22.374 17.906 -14.320 1.00 65.88 298 LEU A O 1
ATOM 2418 N N . ILE A 1 299 ? 22.379 16.028 -13.094 1.00 76.19 299 ILE A N 1
ATOM 2419 C CA . ILE A 1 299 ? 21.327 15.352 -13.861 1.00 76.19 299 ILE A CA 1
ATOM 2420 C C . ILE A 1 299 ? 20.002 15.530 -13.127 1.00 76.19 299 ILE A C 1
ATOM 2422 O O . ILE A 1 299 ? 19.892 15.208 -11.946 1.00 76.19 299 ILE A O 1
ATOM 2426 N N . LEU A 1 300 ? 18.991 16.034 -13.838 1.00 72.19 300 LEU A N 1
ATOM 2427 C CA . LEU A 1 300 ? 17.658 16.247 -13.280 1.00 72.19 300 LEU A CA 1
ATOM 2428 C C . LEU A 1 300 ? 17.064 14.924 -12.779 1.00 72.19 300 LEU A C 1
ATOM 2430 O O . LEU A 1 300 ? 16.988 13.933 -13.508 1.00 72.19 300 LEU A O 1
ATOM 2434 N N . ILE A 1 301 ? 16.649 14.934 -11.516 1.00 80.38 301 ILE A N 1
ATOM 2435 C CA . ILE A 1 301 ? 16.024 13.809 -10.820 1.00 80.38 301 ILE A CA 1
ATOM 2436 C C . ILE A 1 301 ? 14.512 14.007 -10.879 1.00 80.38 301 ILE A C 1
ATOM 2438 O O . ILE A 1 301 ? 14.028 15.133 -10.820 1.00 80.38 301 ILE A O 1
ATOM 2442 N N . LEU A 1 302 ? 13.748 12.921 -10.966 1.00 83.50 302 LEU A N 1
ATOM 2443 C CA . LEU A 1 302 ? 12.290 13.007 -11.050 1.00 83.50 302 LEU A CA 1
ATOM 2444 C C . LEU A 1 302 ? 11.619 13.570 -9.778 1.00 83.50 302 LEU A C 1
ATOM 2446 O O . LEU A 1 302 ? 10.600 14.244 -9.886 1.00 83.50 302 LEU A O 1
ATOM 2450 N N . TYR A 1 303 ? 12.167 13.301 -8.586 1.00 83.31 303 TYR A N 1
ATOM 2451 C CA . TYR A 1 303 ? 11.504 13.593 -7.304 1.00 83.31 303 TYR A CA 1
ATOM 2452 C C . TYR A 1 303 ? 11.131 15.075 -7.093 1.00 83.31 303 TYR A C 1
ATOM 2454 O O . TYR A 1 303 ? 9.962 15.328 -6.819 1.00 83.31 303 TYR A O 1
ATOM 2462 N N . PRO A 1 304 ? 12.024 16.067 -7.302 1.00 84.06 304 PRO A N 1
ATOM 2463 C CA . PRO A 1 304 ? 11.686 17.485 -7.119 1.00 84.06 304 PRO A CA 1
ATOM 2464 C C . PRO A 1 304 ? 10.575 18.007 -8.043 1.00 84.06 304 PRO A C 1
ATOM 2466 O O . PRO A 1 304 ? 10.032 19.082 -7.810 1.00 84.06 304 PRO A O 1
ATOM 2469 N N . HIS A 1 305 ? 10.246 17.271 -9.108 1.00 87.94 305 HIS A N 1
ATOM 2470 C CA . HIS A 1 305 ? 9.178 17.618 -10.044 1.00 87.94 305 HIS A CA 1
ATOM 2471 C C . HIS A 1 305 ? 7.831 16.968 -9.688 1.00 87.94 305 HIS A C 1
ATOM 2473 O O . HIS A 1 305 ? 6.844 17.187 -10.391 1.00 87.94 305 HIS A O 1
ATOM 2479 N N . ILE A 1 306 ? 7.774 16.164 -8.623 1.00 88.19 306 ILE A N 1
ATOM 2480 C CA . ILE A 1 306 ? 6.553 15.534 -8.125 1.00 88.19 306 ILE A CA 1
ATOM 2481 C C . ILE A 1 306 ? 6.132 16.254 -6.847 1.00 88.19 306 ILE A C 1
ATOM 2483 O O . ILE A 1 306 ? 6.863 16.282 -5.863 1.00 88.19 306 ILE A O 1
ATOM 2487 N N . VAL A 1 307 ? 4.921 16.806 -6.858 1.00 89.75 307 VAL A N 1
ATOM 2488 C CA . VAL A 1 307 ? 4.321 17.428 -5.674 1.00 89.75 307 VAL A CA 1
ATOM 2489 C C . VAL A 1 307 ? 4.018 16.339 -4.628 1.00 89.75 307 VAL A C 1
ATOM 2491 O O . VAL A 1 307 ? 3.430 15.323 -5.014 1.00 89.75 307 VAL A O 1
ATOM 2494 N N . PRO A 1 308 ? 4.387 16.509 -3.342 1.00 88.31 308 PRO A N 1
ATOM 2495 C CA . PRO A 1 308 ? 4.019 15.601 -2.244 1.00 88.31 308 PRO A CA 1
ATOM 2496 C C . PRO A 1 308 ? 2.502 15.353 -2.131 1.00 88.31 308 PRO A C 1
ATOM 2498 O O . PRO A 1 308 ? 1.708 16.023 -2.792 1.00 88.31 308 PRO A O 1
ATOM 2501 N N . TRP A 1 309 ? 2.071 14.369 -1.336 1.00 89.56 309 TRP A N 1
ATOM 2502 C CA . TRP A 1 309 ? 0.633 14.129 -1.119 1.00 89.56 309 TRP A CA 1
ATOM 2503 C C . TRP A 1 309 ? 0.004 15.144 -0.156 1.00 89.56 309 TRP A C 1
ATOM 2505 O O . TRP A 1 309 ? -1.185 15.425 -0.284 1.00 89.56 309 TRP A O 1
ATOM 2515 N N . GLU A 1 310 ? 0.784 15.684 0.781 1.00 83.56 310 GLU A N 1
ATOM 2516 C CA . GLU A 1 310 ? 0.323 16.638 1.806 1.00 83.56 310 GLU A CA 1
ATOM 2517 C C . GLU A 1 310 ? 0.294 18.108 1.339 1.00 83.56 310 GLU A C 1
ATOM 2519 O O . GLU A 1 310 ? -0.328 18.934 2.004 1.00 83.56 310 GLU A O 1
ATOM 2524 N N . ALA A 1 311 ? 0.982 18.431 0.236 1.00 77.31 311 ALA A N 1
ATOM 2525 C CA . ALA A 1 311 ? 1.232 19.803 -0.228 1.00 77.31 311 ALA A CA 1
ATOM 2526 C C . ALA A 1 311 ? -0.026 20.612 -0.590 1.00 77.31 311 ALA A C 1
ATOM 2528 O O . ALA A 1 311 ? -0.997 20.027 -1.124 1.00 77.31 311 ALA A O 1
#

Organism: NCBI:txid392030

Foldseek 3Di:
DDDDDDDDDDCPDPCNLVVLVVVVVVVVCVVQPPLRVCQQQDDPVDGDDAQDGPDPCSCPVAQFNHWDDDSPDIDTHGDDDPVRVVVVVVVVCVVVPDPPPCVVVPDDDDQQDADDPWDWDDDPQKTKTKAFPVPDDDDDDDDDPLKDFDADPPVRDRGIIMHIAGHPVVLVVLLVQLVVLLVVVPPDDLLVSLVSQQVSVCVVCQVCQSNCLVYLVSLVSQLVSVVVSVVSVCVVVVHDDDVVPAVCQCCPDVVVPHNNHADALQDFRFDDPPVCVNNDCDDGDDTHRPDDHPPPDDDDHCRVVHDHPND

InterPro domains:
  IPR012337 Ribonuclease H-like superfamily [SSF53098] (1-187)
  IPR019581 Pre-mRNA-processing-splicing factor 8, U5-snRNA-binding [PF10597] (171-304)
  IPR019582 RNA recognition motif, spliceosomal PrP8 [PF10598] (1-55)
  IPR027652 Pre-mRNA-processing-splicing factor 8 [PTHR11140] (115-311)
  IPR042516 Pre-mRNA-processing-splicing factor 8, U5-snRNA-binding domain superfamily [G3DSA:3.30.43.40] (118-237)

Sequence (311 aa):
MNHVNSYGIIRGLQFASFVVQYFGLVLDLLALGLQRASDMAGLPQMPNDSLTFQEVVVETAHPIRRFCRYIDRLHIFFCFTAEEARDLIQRYLTEHPDPNNENIVGYNNNRCWPHNPNLLFNMCGFECRILPKIRKTHEEFVHKDDVCNLQNETTKERTAQYFLSVDVESMNRYHNRVRQILMASGSTTFTKIANKWNAALIGCMTYFREAVVNTQELLDLLVESENKIQTRIKIGLNSKMPSRFPPVVFYTPTELGCLGMLSVGHISIPQSDLRWSKQTNVGITHFCSRMNHDEDQLILILYPHIVPWEA

pLDDT: mean 87.1, std 11.86, range [54.28, 98.0]

Secondary structure (DSSP, 8-state):
------SS--TTSTTHHHHHHHHHHHHHHHHH-HHHHHHHHEETTEEPPTT--S-HHHHHTSSEEEEEEETTEEEEEE---HHHHHHHHHHHHHHS--TT-GGGTT----SSS-S-S-EEEEETTEEEEEEEGGG-SS------TT-EEEEPTTT--EEEEEEEEE-HHHHHHHHHHHHHHHHTTSS--HHHHHHHHHHHHHHHHHHHTTHHHH-HHHHHHHHHHHHHHHHHHHHHTT---GGGS-HHHHHS-GGGTS--PPB---SEEEE--TTTTTTS-PPP-EEEE-S---TT-PPPBSGGGS--S--

Radius of gyration: 25.09 Å; chains: 1; bounding box: 65×52×63 Å